Protein AF-H3A3C4-F1 (afdb_monomer)

Solvent-accessible surface area (backbone atoms only — not comparable to full-atom values): 12729 Å² total; per-residue (Å²): 134,86,76,58,99,55,67,59,39,42,66,31,37,39,38,57,44,74,38,82,70,80,54,55,31,32,41,39,39,41,36,39,29,64,16,98,74,13,69,56,90,65,52,48,46,35,32,42,39,56,34,49,36,52,37,46,63,59,69,69,58,45,52,52,32,38,77,71,69,77,39,46,53,36,72,76,53,90,74,72,88,82,53,36,19,93,78,43,67,66,39,40,34,43,34,51,50,45,77,37,93,88,39,82,29,27,29,46,43,69,47,62,34,35,56,39,58,56,74,49,26,84,89,68,49,54,56,47,81,47,69,42,64,84,57,50,42,29,38,40,52,80,84,57,82,77,65,86,85,38,92,84,56,55,73,44,82,42,66,68,49,74,82,48,94,47,75,32,75,26,38,54,52,81,64,48,76,77,52,75,74,43,69,45,76,42,77,34,48,50,51,88,45,50,65,60,52,51,53,51,50,51,51,52,50,54,53,52,52,51,54,53,50,52,51,54,55,56,48,60,71,72,75,114

Structure (mmCIF, N/CA/C/O backbone):
data_AF-H3A3C4-F1
#
_entry.id   AF-H3A3C4-F1
#
loop_
_atom_site.group_PDB
_atom_site.id
_atom_site.type_symbol
_atom_site.label_atom_id
_atom_site.label_alt_id
_atom_site.label_comp_id
_atom_site.label_asym_id
_atom_site.label_entity_id
_atom_site.label_seq_id
_atom_site.pdbx_PDB_ins_code
_atom_site.Cartn_x
_atom_site.Cartn_y
_atom_site.Cartn_z
_atom_site.occupancy
_atom_site.B_iso_or_equiv
_atom_site.auth_seq_id
_atom_site.auth_comp_id
_atom_site.auth_asym_id
_atom_site.auth_atom_id
_atom_site.pdbx_PDB_model_num
ATOM 1 N N . ILE A 1 1 ? -33.112 -17.532 22.030 1.00 33.59 1 ILE A N 1
ATOM 2 C CA . ILE A 1 1 ? -31.869 -16.879 22.498 1.00 33.59 1 ILE A CA 1
ATOM 3 C C . ILE A 1 1 ? -31.245 -16.267 21.252 1.00 33.59 1 ILE A C 1
ATOM 5 O O . I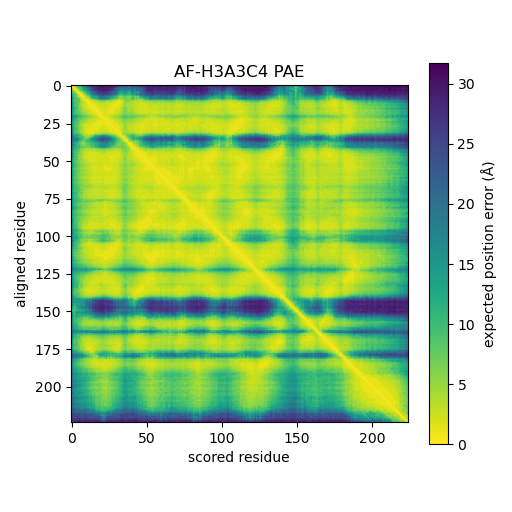LE A 1 1 ? -30.836 -17.010 20.373 1.00 33.59 1 ILE A O 1
ATOM 9 N N . SER A 1 2 ? -31.381 -14.949 21.083 1.00 33.56 2 SER A N 1
ATOM 10 C CA . SER A 1 2 ? -30.884 -14.219 19.909 1.00 33.56 2 SER A CA 1
ATOM 11 C C . SER A 1 2 ? -29.423 -13.883 20.174 1.00 33.56 2 SER A C 1
ATOM 13 O O . SER A 1 2 ? -29.143 -12.974 20.949 1.00 33.56 2 SER A O 1
ATOM 15 N N . CYS A 1 3 ? -28.508 -14.663 19.605 1.00 44.22 3 CYS A N 1
ATOM 16 C CA . CYS A 1 3 ? -27.077 -14.403 19.710 1.00 44.22 3 CYS A CA 1
ATOM 17 C C . CYS A 1 3 ? -26.779 -13.116 18.942 1.00 44.22 3 CYS A C 1
ATOM 19 O O . CYS A 1 3 ? -27.123 -13.009 17.768 1.00 44.22 3 CYS A O 1
ATOM 21 N N . SER A 1 4 ? -26.208 -12.113 19.599 1.00 46.19 4 SER A N 1
ATOM 22 C CA . SER A 1 4 ? -25.902 -10.850 18.938 1.00 46.19 4 SER A CA 1
ATOM 23 C C . SER A 1 4 ? -24.602 -10.279 19.459 1.00 46.19 4 SER A C 1
ATOM 25 O O . SER A 1 4 ? -24.546 -9.254 20.136 1.00 46.19 4 SER A O 1
ATOM 27 N N . SER A 1 5 ? -23.523 -10.974 19.108 1.00 50.91 5 SER A N 1
ATOM 28 C CA . SER A 1 5 ? -22.144 -10.547 19.355 1.00 50.91 5 SER A CA 1
ATOM 29 C C . SER A 1 5 ? -21.807 -9.200 18.686 1.00 50.91 5 SER A C 1
ATOM 31 O O . SER A 1 5 ? -20.781 -8.595 18.997 1.00 50.91 5 SER A O 1
ATOM 33 N N . GLN A 1 6 ? -22.696 -8.689 17.823 1.00 52.44 6 GLN A N 1
ATOM 34 C CA . GLN A 1 6 ? -22.569 -7.435 17.076 1.00 52.44 6 GLN A CA 1
ATOM 35 C C . GLN A 1 6 ? -23.742 -6.452 17.293 1.00 52.44 6 GLN A C 1
ATOM 37 O O . GLN A 1 6 ? -23.742 -5.394 16.666 1.00 52.44 6 GLN A O 1
ATOM 42 N N . GLN A 1 7 ? -24.720 -6.731 18.184 1.00 52.34 7 GLN A N 1
ATOM 43 C CA . GLN A 1 7 ? -25.914 -5.867 18.380 1.00 52.34 7 GLN A CA 1
ATOM 44 C C . GLN A 1 7 ? -25.544 -4.400 18.654 1.00 52.34 7 GLN A C 1
ATOM 46 O O . GLN A 1 7 ? -26.295 -3.490 18.313 1.00 52.34 7 GLN A O 1
ATOM 51 N N . TRP A 1 8 ? -24.397 -4.184 19.304 1.00 58.38 8 TRP A N 1
ATOM 52 C CA . TRP A 1 8 ? -23.917 -2.882 19.755 1.00 58.38 8 TRP A CA 1
ATOM 53 C C . TRP A 1 8 ? -23.268 -2.042 18.648 1.00 58.38 8 TRP A C 1
ATOM 55 O O . TRP A 1 8 ? -23.324 -0.818 18.727 1.00 58.38 8 TRP A O 1
ATOM 65 N N . LEU A 1 9 ? -22.694 -2.664 17.607 1.00 64.81 9 LEU A N 1
ATOM 66 C CA . LEU A 1 9 ? -22.083 -1.939 16.481 1.00 64.81 9 LEU A CA 1
ATOM 67 C C . LEU A 1 9 ? -23.138 -1.215 15.635 1.00 64.81 9 LEU A C 1
ATOM 69 O O . LEU A 1 9 ? -22.839 -0.203 14.999 1.00 64.81 9 LEU A O 1
ATOM 73 N N . GLY A 1 10 ? -24.377 -1.719 15.643 1.00 74.62 10 GLY A N 1
ATOM 74 C CA . GLY A 1 10 ? -25.408 -1.287 14.709 1.00 74.62 10 GLY A CA 1
ATOM 75 C C . GLY A 1 10 ? -25.016 -1.592 13.255 1.00 74.62 10 GLY A C 1
ATOM 76 O O . GLY A 1 10 ? -24.126 -2.407 13.001 1.00 74.62 10 GLY A O 1
ATOM 77 N N . PRO A 1 11 ? -25.681 -0.971 12.267 1.00 85.00 11 PRO A N 1
ATOM 78 C CA . PRO A 1 11 ? -25.265 -1.085 10.876 1.00 85.00 11 PRO A CA 1
ATOM 79 C C . PRO A 1 11 ? -23.895 -0.425 10.688 1.00 85.00 11 PRO A C 1
ATOM 81 O O . PRO A 1 11 ? -23.722 0.750 11.002 1.00 85.00 11 PRO A O 1
ATOM 84 N N . VAL A 1 12 ? -22.936 -1.177 10.151 1.00 88.31 12 VAL A N 1
ATOM 85 C CA . VAL A 1 12 ? -21.604 -0.663 9.821 1.00 88.31 12 VAL A CA 1
ATOM 86 C C . VAL A 1 12 ? -21.540 -0.335 8.340 1.00 88.31 12 VAL A C 1
ATOM 88 O O . VAL A 1 12 ? -21.959 -1.136 7.498 1.00 88.31 12 VAL A O 1
ATOM 91 N N . THR A 1 13 ? -21.000 0.834 8.021 1.00 91.69 13 THR A N 1
ATOM 92 C CA . THR A 1 13 ? -20.670 1.221 6.653 1.00 91.69 13 THR A CA 1
ATOM 93 C C . THR A 1 13 ? -19.173 1.414 6.500 1.00 91.69 13 THR A C 1
ATOM 95 O O . THR A 1 13 ? -18.486 1.813 7.440 1.00 91.69 13 THR A O 1
ATOM 98 N N . LEU A 1 14 ? -18.667 1.083 5.317 1.00 92.62 14 LEU A N 1
ATOM 99 C CA . LEU A 1 14 ? -17.265 1.247 4.973 1.00 92.62 14 LEU A CA 1
ATOM 100 C C . LEU A 1 14 ? -17.164 1.943 3.623 1.00 92.62 14 LEU A C 1
ATOM 102 O O . LEU A 1 14 ? -17.845 1.573 2.660 1.00 92.62 14 LEU A O 1
ATOM 106 N N . LYS A 1 15 ? -16.295 2.944 3.562 1.00 92.94 15 LYS A N 1
ATOM 107 C CA . LYS A 1 15 ? -16.007 3.720 2.365 1.00 92.94 15 LYS A CA 1
ATOM 108 C C . LYS A 1 15 ? -14.510 3.687 2.098 1.00 92.94 15 LYS A C 1
ATOM 110 O O . LYS A 1 15 ? -13.709 3.946 2.991 1.00 92.94 15 LYS A O 1
ATOM 115 N N . GLN A 1 16 ? -14.141 3.383 0.859 1.00 93.12 16 GLN A N 1
ATOM 116 C CA . GLN A 1 16 ? -12.755 3.432 0.392 1.00 93.12 16 GLN A CA 1
ATOM 117 C C . GLN A 1 16 ? -12.601 4.490 -0.687 1.00 93.12 16 GLN A C 1
ATOM 119 O O . GLN A 1 16 ? -13.440 4.578 -1.589 1.00 93.12 16 GLN A O 1
ATOM 124 N N . GLN A 1 17 ? -11.523 5.267 -0.609 1.00 93.44 17 GLN A N 1
ATOM 125 C CA . GLN A 1 17 ? -11.176 6.279 -1.601 1.00 93.44 17 GLN A CA 1
ATOM 126 C C . GLN A 1 17 ? -9.671 6.280 -1.866 1.00 93.44 17 GLN A C 1
ATOM 128 O O . GLN A 1 17 ? -8.874 6.227 -0.933 1.00 93.44 17 GLN A O 1
ATOM 133 N N . LEU A 1 18 ? -9.287 6.372 -3.140 1.00 93.81 18 LEU A N 1
ATOM 134 C CA . LEU A 1 18 ? -7.906 6.639 -3.537 1.00 93.81 18 LEU A CA 1
ATOM 135 C C . LEU A 1 18 ? -7.698 8.140 -3.704 1.00 93.81 18 LEU A C 1
ATOM 137 O O . LEU A 1 18 ? -8.447 8.805 -4.419 1.00 93.81 18 LEU A O 1
ATOM 141 N N . LEU A 1 19 ? -6.667 8.651 -3.048 1.00 94.12 19 LEU A N 1
ATOM 142 C CA . LEU A 1 19 ? -6.241 10.042 -3.086 1.00 94.12 19 LEU A CA 1
ATOM 143 C C . LEU A 1 19 ? -4.865 10.160 -3.756 1.00 94.12 19 LEU A C 1
ATOM 145 O O . LEU A 1 19 ? -4.122 9.177 -3.863 1.00 94.12 19 LEU A O 1
ATOM 149 N N . LYS A 1 20 ? -4.512 11.399 -4.129 1.00 92.94 20 LYS A N 1
ATOM 150 C CA . LYS A 1 20 ? -3.269 11.788 -4.832 1.00 92.94 20 LYS A CA 1
ATOM 151 C C . LYS A 1 20 ? -3.158 11.196 -6.234 1.00 92.94 20 LYS A C 1
ATOM 153 O O . LYS A 1 20 ? -4.021 10.424 -6.631 1.00 92.94 20 LYS A O 1
ATOM 158 N N . ASP A 1 21 ? -2.106 11.576 -6.967 1.00 88.88 21 ASP A N 1
ATOM 159 C CA . ASP A 1 21 ? -1.806 11.138 -8.334 1.00 88.88 21 ASP A CA 1
ATOM 160 C C . ASP A 1 21 ? -0.417 10.510 -8.512 1.00 88.88 21 ASP A C 1
ATOM 162 O O . ASP A 1 21 ? 0.488 10.723 -7.710 1.00 88.88 21 ASP A O 1
ATOM 166 N N . GLY A 1 22 ? -0.241 9.731 -9.586 1.00 90.69 22 GLY A N 1
ATOM 167 C CA . GLY A 1 22 ? 1.026 9.072 -9.923 1.00 90.69 22 GLY A CA 1
ATOM 168 C C . GLY A 1 22 ? 1.222 7.718 -9.237 1.00 90.69 22 GLY A C 1
ATOM 169 O O . GLY A 1 22 ? 0.250 7.005 -8.989 1.00 90.69 22 GLY A O 1
ATOM 170 N N . PHE A 1 23 ? 2.484 7.352 -8.984 1.00 94.38 23 PHE A N 1
ATOM 171 C CA . PHE A 1 23 ? 2.865 6.051 -8.412 1.00 94.38 23 PHE A CA 1
ATOM 172 C C . PHE A 1 23 ? 2.707 5.987 -6.894 1.00 94.38 23 PHE A C 1
ATOM 174 O O . PHE A 1 23 ? 2.601 4.892 -6.361 1.00 94.38 23 PHE A O 1
ATOM 181 N N . HIS A 1 24 ? 2.653 7.126 -6.207 1.00 95.94 24 HIS A N 1
ATOM 182 C CA . HIS A 1 24 ? 2.393 7.186 -4.774 1.00 95.94 24 HIS A CA 1
ATOM 183 C C . HIS A 1 24 ? 0.972 7.706 -4.545 1.00 95.94 24 HIS A C 1
ATOM 185 O O . HIS A 1 24 ? 0.646 8.838 -4.906 1.00 95.94 24 HIS A O 1
ATOM 191 N N . ARG A 1 25 ? 0.117 6.861 -3.974 1.00 95.44 25 ARG A N 1
ATOM 192 C CA . ARG A 1 25 ? -1.296 7.130 -3.692 1.00 95.44 25 ARG A CA 1
ATOM 193 C C . ARG A 1 25 ? -1.566 6.950 -2.208 1.00 95.44 25 ARG A C 1
ATOM 195 O O . ARG A 1 25 ? -0.779 6.354 -1.483 1.00 95.44 25 ARG A O 1
ATOM 202 N N . GLU A 1 26 ? -2.714 7.424 -1.762 1.00 96.19 26 GLU A N 1
ATOM 203 C CA . GLU A 1 26 ? -3.193 7.181 -0.403 1.00 96.19 26 GLU A CA 1
ATOM 204 C C . GLU A 1 26 ? -4.561 6.518 -0.458 1.00 96.19 26 GLU A C 1
ATOM 206 O O . GLU A 1 26 ? -5.482 7.040 -1.083 1.00 96.19 26 GLU A O 1
ATOM 211 N N . LEU A 1 27 ? -4.695 5.360 0.185 1.00 96.19 27 LEU A N 1
ATOM 212 C CA . LEU A 1 27 ? -5.973 4.689 0.365 1.00 96.19 27 LEU A CA 1
ATOM 213 C C . LEU A 1 27 ? -6.588 5.151 1.683 1.00 96.19 27 LEU A C 1
ATOM 215 O O . LEU A 1 27 ? -6.189 4.698 2.756 1.00 96.19 27 LEU A O 1
ATOM 219 N N . LEU A 1 28 ? -7.564 6.046 1.582 1.00 95.00 28 LEU A N 1
ATOM 220 C CA . LEU A 1 28 ? -8.398 6.460 2.697 1.00 95.00 28 LEU A CA 1
ATOM 221 C C . LEU A 1 28 ? -9.495 5.416 2.913 1.00 95.00 28 LEU A C 1
ATOM 223 O O . LEU A 1 28 ? -10.238 5.081 1.985 1.00 95.00 28 LEU A O 1
ATOM 227 N N . ILE A 1 29 ? -9.589 4.906 4.137 1.00 94.81 29 ILE A N 1
ATOM 228 C CA . ILE A 1 29 ? -10.625 3.972 4.564 1.00 94.81 29 ILE A CA 1
ATOM 229 C C . ILE A 1 29 ? -11.361 4.593 5.744 1.00 94.81 29 ILE A C 1
ATOM 231 O O . ILE A 1 29 ? -10.782 4.772 6.817 1.00 94.81 29 ILE A O 1
ATOM 235 N N . ASP A 1 30 ? -12.640 4.885 5.531 1.00 93.69 30 ASP A N 1
ATOM 236 C CA . ASP A 1 30 ? -13.549 5.385 6.554 1.00 93.69 30 ASP A CA 1
ATOM 237 C C . ASP A 1 30 ? -14.539 4.286 6.934 1.00 93.69 30 ASP A C 1
ATOM 239 O O . ASP A 1 30 ? -15.176 3.670 6.074 1.00 93.69 30 ASP A O 1
ATOM 243 N N . VAL A 1 31 ? -14.669 4.045 8.233 1.00 92.44 31 VAL A N 1
ATOM 244 C CA . VAL A 1 31 ? -15.622 3.103 8.816 1.00 92.44 31 VAL A CA 1
ATOM 245 C C . VAL A 1 31 ? -16.543 3.876 9.744 1.00 92.44 31 VAL A C 1
ATOM 247 O O . VAL A 1 31 ? -16.086 4.549 10.666 1.00 92.44 31 VAL A O 1
ATOM 250 N N . GLU A 1 32 ? -17.845 3.751 9.525 1.00 90.75 32 GLU A N 1
ATOM 251 C CA . GLU A 1 32 ? -18.867 4.374 10.358 1.00 90.75 32 GLU A CA 1
ATOM 252 C C . GLU A 1 32 ? -19.775 3.293 10.947 1.00 90.75 32 GLU A C 1
ATOM 254 O O . GLU A 1 32 ? -20.458 2.562 10.224 1.00 90.75 32 GLU A O 1
ATOM 259 N N . ALA A 1 33 ? -19.769 3.185 12.275 1.00 87.00 33 ALA A N 1
ATOM 260 C CA . ALA A 1 33 ? -20.650 2.305 13.034 1.00 87.00 33 ALA A CA 1
ATOM 261 C C . ALA A 1 33 ? -21.889 3.082 13.511 1.00 87.00 33 ALA A C 1
ATOM 263 O O . ALA A 1 33 ? -21.777 3.995 14.330 1.00 87.00 33 ALA A O 1
ATOM 264 N N . GLY A 1 34 ? -23.071 2.711 13.010 1.00 71.19 34 GLY A N 1
ATOM 265 C CA . GLY A 1 34 ? -24.339 3.412 13.248 1.00 71.19 34 GLY A CA 1
ATOM 266 C C . GLY A 1 34 ? -25.044 3.093 14.574 1.00 71.19 34 GLY A C 1
ATOM 267 O O . GLY A 1 34 ? -26.190 3.499 14.767 1.00 71.19 34 GLY A O 1
ATOM 268 N N . GLY A 1 35 ? -24.425 2.331 15.479 1.00 66.50 35 GLY A N 1
ATOM 269 C CA . GLY A 1 35 ? -24.967 2.082 16.817 1.00 66.50 35 GLY A CA 1
ATOM 270 C C . GLY A 1 35 ? -25.036 3.363 17.659 1.00 66.50 35 GLY A C 1
ATOM 271 O O . GLY A 1 35 ? -24.103 4.160 17.660 1.00 66.50 35 GLY A O 1
ATOM 272 N N . ALA A 1 36 ? -26.114 3.549 18.432 1.00 53.38 36 ALA A N 1
ATOM 273 C CA . ALA A 1 36 ? 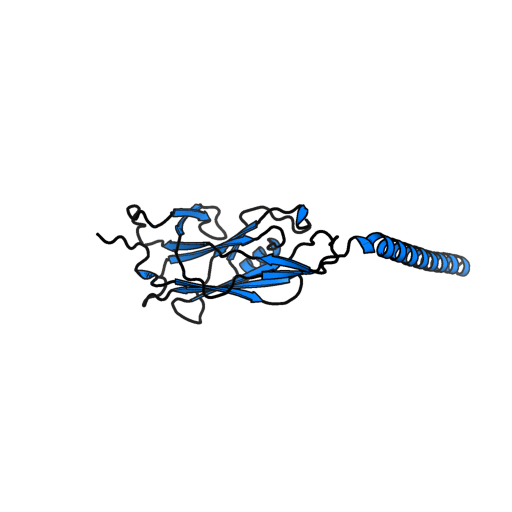-26.352 4.757 19.241 1.00 53.38 36 ALA A CA 1
ATOM 274 C C . ALA A 1 36 ? -25.248 5.071 20.279 1.00 53.38 36 ALA A C 1
ATOM 276 O O . ALA A 1 36 ? -25.151 6.204 20.743 1.00 53.38 36 ALA A O 1
ATOM 277 N N . ALA A 1 37 ? -24.418 4.083 20.631 1.00 55.69 37 ALA A N 1
ATOM 278 C CA . ALA A 1 37 ? -23.268 4.225 21.529 1.00 55.69 37 ALA A CA 1
ATOM 279 C C . ALA A 1 37 ? -21.903 4.176 20.801 1.00 55.69 37 ALA A C 1
ATOM 281 O O . ALA A 1 37 ? -20.858 4.298 21.441 1.00 55.69 37 ALA A O 1
ATOM 282 N N . GLY A 1 38 ? -21.888 3.997 19.474 1.00 63.84 38 GLY A N 1
ATOM 283 C CA . GLY A 1 38 ? -20.680 3.714 18.700 1.00 63.84 38 GLY A CA 1
ATOM 284 C C . GLY A 1 38 ? -19.962 2.441 19.165 1.00 63.84 38 GLY A C 1
ATOM 285 O O . GLY A 1 38 ? -20.574 1.515 19.697 1.00 63.84 38 GLY A O 1
ATOM 286 N N . VAL A 1 39 ? -18.642 2.395 18.967 1.00 67.81 39 VAL A N 1
ATOM 287 C CA . VAL A 1 39 ? -17.797 1.313 19.496 1.00 67.81 39 VAL A CA 1
ATOM 288 C C . VAL A 1 39 ? -17.514 1.553 20.990 1.00 67.81 39 VAL A C 1
ATOM 290 O O . VAL A 1 39 ? -17.011 2.637 21.319 1.00 67.81 39 VAL A O 1
ATOM 293 N N . PRO A 1 40 ? -17.816 0.590 21.889 1.00 69.25 40 PRO A N 1
ATOM 294 C CA . PRO A 1 40 ? -17.565 0.691 23.319 1.00 69.25 40 PRO A CA 1
ATOM 295 C C . PRO A 1 40 ? -16.097 0.955 23.638 1.00 69.25 40 PRO A C 1
ATOM 297 O O . PRO A 1 40 ? -15.192 0.529 22.915 1.00 69.25 40 PRO A O 1
ATOM 300 N N . GLU A 1 41 ? -15.857 1.622 24.764 1.00 70.06 41 GLU A N 1
ATOM 301 C CA . GLU A 1 41 ? -14.510 1.739 25.316 1.00 70.06 41 GLU A CA 1
ATOM 302 C C . GLU A 1 41 ? -13.931 0.348 25.620 1.00 70.06 41 GLU A C 1
ATOM 304 O O . GLU A 1 41 ? -14.612 -0.529 26.153 1.00 70.06 41 GLU A O 1
ATOM 309 N N . GLY A 1 42 ? -12.667 0.128 25.243 1.00 75.88 42 GLY A N 1
ATOM 310 C CA . GLY A 1 42 ? -11.999 -1.174 25.375 1.00 75.88 42 GLY A CA 1
ATOM 311 C C . GLY A 1 42 ? -12.191 -2.127 24.188 1.00 75.88 42 GLY A C 1
ATOM 312 O O . GLY A 1 42 ? -11.657 -3.240 24.220 1.00 75.88 42 GLY A O 1
ATOM 313 N N . CYS A 1 43 ? -12.903 -1.700 23.141 1.00 81.19 43 CYS A N 1
ATOM 314 C CA . CYS A 1 43 ? -12.936 -2.373 21.847 1.00 81.19 43 CYS A CA 1
ATOM 315 C C . CYS A 1 43 ? -12.000 -1.695 20.836 1.00 81.19 43 CYS A C 1
ATOM 317 O O . CYS A 1 43 ? -11.891 -0.471 20.780 1.00 81.19 43 CYS A O 1
ATOM 319 N N . SER A 1 44 ? -11.344 -2.504 20.013 1.00 85.88 44 SER A N 1
ATOM 320 C CA . SER A 1 44 ? -10.447 -2.091 18.938 1.00 85.88 44 SER A CA 1
ATOM 321 C C . SER A 1 44 ? -10.988 -2.581 17.603 1.00 85.88 44 SER A C 1
ATOM 323 O O . SER A 1 44 ? -11.481 -3.706 17.506 1.00 85.88 44 SER A O 1
ATOM 325 N N . LEU A 1 45 ? -10.856 -1.746 16.576 1.00 89.88 45 LEU A N 1
ATOM 326 C CA . LEU A 1 45 ? -11.169 -2.088 15.195 1.00 89.88 45 LEU A CA 1
ATOM 327 C C . LEU A 1 45 ? -9.881 -2.231 14.387 1.00 89.88 45 LEU A C 1
ATOM 329 O O . LEU A 1 45 ? -8.934 -1.457 14.551 1.00 89.88 45 LEU A O 1
ATOM 333 N N . ALA A 1 46 ? -9.863 -3.231 13.515 1.00 93.88 46 ALA A N 1
ATOM 334 C CA . ALA A 1 46 ? -8.765 -3.472 12.599 1.00 93.88 46 ALA A CA 1
ATOM 335 C C . ALA A 1 46 ? -9.286 -3.851 11.212 1.00 93.88 46 ALA A C 1
ATOM 337 O O . ALA A 1 46 ? -10.371 -4.414 11.062 1.00 93.88 46 ALA A O 1
ATOM 338 N N . LEU A 1 47 ? -8.490 -3.543 10.196 1.00 95.50 47 LEU A N 1
ATOM 339 C CA . LEU A 1 47 ? -8.753 -3.851 8.800 1.00 95.50 47 LEU A CA 1
ATOM 340 C C . LEU A 1 47 ? -7.653 -4.768 8.280 1.00 95.50 47 LEU A C 1
ATOM 342 O O . LEU A 1 47 ? -6.474 -4.492 8.482 1.00 95.50 47 LEU A O 1
ATOM 346 N N . VAL A 1 48 ? -8.020 -5.816 7.552 1.00 95.81 48 VAL A N 1
ATOM 347 C CA . VAL A 1 48 ? -7.068 -6.559 6.722 1.00 95.81 48 VAL A CA 1
ATOM 348 C C . VAL A 1 48 ? -7.241 -6.095 5.287 1.00 95.81 48 VAL A C 1
ATOM 350 O O . VAL A 1 48 ? -8.258 -6.380 4.656 1.00 95.81 48 VAL A O 1
ATOM 353 N N . VAL A 1 49 ? -6.248 -5.367 4.787 1.00 96.25 49 VAL A N 1
ATOM 354 C CA . VAL A 1 49 ? -6.196 -4.868 3.413 1.00 96.25 49 VAL A CA 1
ATOM 355 C C . VAL A 1 49 ? -5.362 -5.837 2.581 1.00 96.25 49 VAL A C 1
ATOM 357 O O . VAL A 1 49 ? -4.197 -6.082 2.894 1.00 96.25 49 VAL A O 1
ATOM 360 N N . HIS A 1 50 ? -5.957 -6.392 1.527 1.00 95.75 50 HIS A N 1
ATOM 361 C CA . HIS A 1 50 ? -5.262 -7.238 0.559 1.00 95.75 50 HIS A CA 1
ATOM 362 C C . HIS A 1 50 ? -4.880 -6.401 -0.660 1.00 95.75 50 HIS A C 1
ATOM 364 O O . HIS A 1 50 ? -5.742 -5.831 -1.329 1.00 95.75 50 HIS A O 1
ATOM 370 N N . LEU A 1 51 ? -3.579 -6.309 -0.917 1.00 96.75 51 LEU A N 1
ATOM 371 C CA . LEU A 1 51 ? -3.005 -5.544 -2.011 1.00 96.75 51 LEU A CA 1
ATOM 372 C C . LEU A 1 51 ? -2.596 -6.495 -3.142 1.00 96.75 51 LEU A C 1
ATOM 374 O O . LEU A 1 51 ? -1.823 -7.432 -2.900 1.00 96.75 51 LEU A O 1
ATOM 378 N N . PRO A 1 52 ? -3.086 -6.262 -4.371 1.00 96.75 52 PRO A N 1
ATOM 379 C CA . PRO A 1 52 ? -2.663 -7.026 -5.535 1.00 96.75 52 PRO A CA 1
ATOM 380 C C . PRO A 1 52 ? -1.190 -6.746 -5.846 1.00 96.75 52 PRO A C 1
ATOM 382 O O . PRO A 1 52 ? -0.649 -5.705 -5.481 1.00 96.75 52 PRO A O 1
ATOM 385 N N . LYS A 1 53 ? -0.554 -7.643 -6.603 1.00 96.50 53 LYS A N 1
ATOM 386 C CA . LYS A 1 53 ? 0.881 -7.585 -6.939 1.00 96.50 53 LYS A CA 1
ATOM 387 C C . LYS A 1 53 ? 1.342 -6.261 -7.542 1.00 96.50 53 LYS A C 1
ATOM 389 O O . LYS A 1 53 ? 2.505 -5.915 -7.396 1.00 96.50 53 LYS A O 1
ATOM 394 N N . GLY A 1 54 ? 0.458 -5.524 -8.212 1.00 96.81 54 GLY A N 1
ATOM 395 C CA . GLY A 1 54 ? 0.774 -4.233 -8.823 1.00 96.81 54 GLY A CA 1
ATOM 396 C C . GLY A 1 54 ? 0.973 -3.081 -7.836 1.00 96.81 54 GLY A C 1
ATOM 397 O O . GLY A 1 54 ? 1.390 -2.007 -8.263 1.00 96.81 54 GLY A O 1
ATOM 398 N N . VAL A 1 55 ? 0.678 -3.270 -6.546 1.00 97.06 55 VAL A N 1
ATOM 399 C CA . VAL A 1 55 ? 0.734 -2.226 -5.515 1.00 97.06 55 VAL A CA 1
ATOM 400 C C . VAL A 1 55 ? 1.333 -2.788 -4.223 1.00 97.06 55 VAL A C 1
ATOM 402 O O . VAL A 1 55 ? 1.155 -3.957 -3.894 1.00 97.06 55 VAL A O 1
ATOM 405 N N . TYR A 1 56 ? 2.046 -1.959 -3.466 1.00 97.62 56 TYR A N 1
ATOM 406 C CA . TYR A 1 56 ? 2.591 -2.320 -2.160 1.00 97.62 56 TYR A CA 1
ATOM 407 C C . TYR A 1 56 ? 2.540 -1.153 -1.173 1.00 97.62 56 TYR A C 1
ATOM 409 O O . TYR A 1 56 ? 2.238 -0.018 -1.536 1.00 97.62 56 TYR A O 1
ATOM 417 N N . VAL A 1 57 ? 2.834 -1.452 0.089 1.00 97.56 57 VAL A N 1
ATOM 418 C CA . VAL A 1 57 ? 3.097 -0.469 1.146 1.00 97.56 57 VAL A CA 1
ATOM 419 C C . VAL A 1 57 ? 4.577 -0.532 1.486 1.00 97.56 57 VAL A C 1
ATOM 421 O O . VAL A 1 57 ? 5.127 -1.629 1.578 1.00 97.56 57 VAL A O 1
ATOM 424 N N . ASP A 1 58 ? 5.226 0.611 1.671 1.00 97.00 58 ASP A N 1
ATOM 425 C CA . ASP A 1 58 ? 6.627 0.650 2.091 1.00 97.00 58 ASP A CA 1
ATOM 426 C C . ASP A 1 58 ? 6.726 0.393 3.611 1.00 97.00 58 ASP A C 1
ATOM 428 O O . ASP A 1 58 ? 6.252 1.224 4.395 1.00 97.00 58 ASP A O 1
ATOM 432 N N . PRO A 1 59 ? 7.342 -0.720 4.066 1.00 95.44 59 PRO A N 1
ATOM 433 C CA . PRO A 1 59 ? 7.483 -1.010 5.492 1.00 95.44 59 PRO A CA 1
ATOM 434 C C . PRO A 1 59 ? 8.257 0.069 6.264 1.00 95.44 59 PRO A C 1
ATOM 436 O O . PRO A 1 59 ? 7.961 0.302 7.437 1.00 95.44 59 PRO A O 1
ATOM 439 N N . TYR A 1 60 ? 9.213 0.749 5.622 1.00 94.81 60 TYR A N 1
ATOM 440 C CA . TYR A 1 60 ? 9.980 1.829 6.245 1.00 94.81 60 TYR A CA 1
ATOM 441 C C . TYR A 1 60 ? 9.113 3.072 6.450 1.00 94.81 60 TYR A C 1
ATOM 443 O O . TYR A 1 60 ? 9.153 3.689 7.515 1.00 94.81 60 TYR A O 1
ATOM 451 N N . GLN A 1 61 ? 8.261 3.403 5.476 1.00 96.69 61 GLN A N 1
ATOM 452 C CA . GLN A 1 61 ? 7.278 4.476 5.624 1.00 96.69 61 GLN A CA 1
ATOM 453 C C . GLN A 1 61 ? 6.268 4.167 6.733 1.00 96.69 61 GLN A C 1
ATOM 455 O O . GLN A 1 61 ? 5.966 5.044 7.541 1.00 96.69 6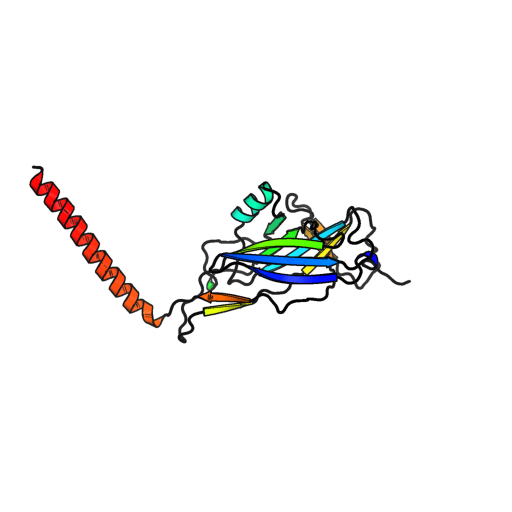1 GLN A O 1
ATOM 460 N N . LEU A 1 62 ? 5.774 2.926 6.815 1.00 95.81 62 LEU A N 1
ATOM 461 C CA . LEU A 1 62 ? 4.859 2.519 7.885 1.00 95.81 62 LEU A CA 1
ATOM 462 C C . LEU A 1 62 ? 5.504 2.630 9.273 1.00 95.81 62 LEU A C 1
ATOM 464 O O . LEU A 1 62 ? 4.835 3.042 10.217 1.00 95.81 62 LEU A O 1
ATOM 468 N N . ALA A 1 63 ? 6.796 2.310 9.400 1.00 94.12 63 ALA A N 1
ATOM 469 C CA . ALA A 1 63 ? 7.527 2.490 10.652 1.00 94.12 63 ALA A CA 1
ATOM 470 C C . ALA A 1 63 ? 7.585 3.969 11.071 1.00 94.12 63 ALA A C 1
ATOM 472 O O . ALA A 1 63 ? 7.278 4.283 12.219 1.00 94.12 63 ALA A O 1
ATOM 473 N N . MET A 1 64 ? 7.875 4.881 10.135 1.00 95.38 64 MET A N 1
ATOM 474 C CA . MET A 1 64 ? 7.880 6.324 10.414 1.00 95.38 64 MET A CA 1
ATOM 475 C C . MET A 1 64 ? 6.496 6.846 10.825 1.00 95.38 64 MET A C 1
ATOM 477 O O . MET A 1 64 ? 6.379 7.581 11.802 1.00 95.38 64 MET A O 1
ATOM 481 N N . LEU A 1 65 ? 5.436 6.438 10.119 1.00 95.81 65 LEU A N 1
ATOM 482 C CA . LEU A 1 65 ? 4.063 6.851 10.443 1.00 95.81 65 LEU A CA 1
ATOM 483 C C . LEU A 1 65 ? 3.590 6.312 11.797 1.00 95.81 65 LEU A C 1
ATOM 485 O O . LEU A 1 65 ? 2.758 6.928 12.466 1.00 95.81 65 LEU A O 1
ATOM 489 N N . LYS A 1 66 ? 4.117 5.160 12.212 1.00 93.00 66 LYS A N 1
ATOM 490 C CA . LYS A 1 66 ? 3.877 4.614 13.545 1.00 93.00 66 LYS A CA 1
ATOM 491 C C . LYS A 1 66 ? 4.575 5.449 14.616 1.00 93.00 66 LYS A C 1
ATOM 493 O O . LYS A 1 66 ? 3.950 5.768 15.623 1.00 93.00 66 LYS A O 1
ATOM 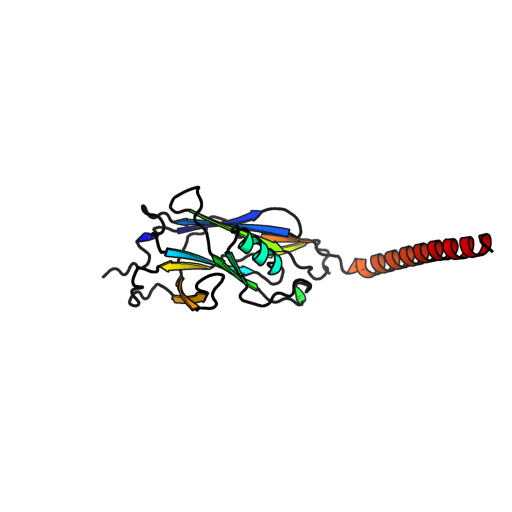498 N N . GLU A 1 67 ? 5.832 5.837 14.396 1.00 93.62 67 GLU A N 1
ATOM 499 C CA . GLU A 1 67 ? 6.585 6.703 15.316 1.00 93.62 67 GLU A CA 1
ATOM 500 C C . GLU A 1 67 ? 5.929 8.079 15.496 1.00 93.62 67 GLU A C 1
ATOM 502 O O . GLU A 1 67 ? 5.905 8.603 16.610 1.00 93.62 67 GLU A O 1
ATOM 507 N N . SER A 1 68 ? 5.330 8.637 14.438 1.00 94.00 68 SER A N 1
ATOM 508 C CA . SER A 1 68 ? 4.559 9.886 14.515 1.00 94.00 68 SER A CA 1
ATOM 509 C C . SER A 1 68 ? 3.113 9.705 14.996 1.00 94.00 68 SER A C 1
ATOM 511 O O . SER A 1 68 ? 2.366 10.681 15.078 1.00 94.00 68 SER A O 1
ATOM 513 N N . ASN A 1 69 ? 2.711 8.482 15.369 1.00 91.50 69 ASN A N 1
ATOM 514 C CA . ASN A 1 69 ? 1.362 8.130 15.822 1.00 91.50 69 ASN A CA 1
ATOM 515 C C . ASN A 1 69 ? 0.257 8.405 14.771 1.00 91.50 69 ASN A C 1
ATOM 517 O O . ASN A 1 69 ? -0.929 8.436 15.111 1.00 91.50 69 ASN A O 1
ATOM 521 N N . GLU A 1 70 ? 0.614 8.553 13.495 1.00 91.81 70 GLU A N 1
ATOM 522 C CA . GLU A 1 70 ? -0.310 8.827 12.386 1.00 91.81 70 GLU A CA 1
ATOM 523 C C . GLU A 1 70 ? -1.018 7.562 11.891 1.00 91.81 70 GLU A C 1
ATOM 525 O O . GLU A 1 70 ? -2.220 7.585 11.624 1.00 91.81 70 GLU A O 1
ATOM 530 N N . LEU A 1 71 ? -0.297 6.439 11.812 1.00 94.81 71 LEU A N 1
ATOM 531 C CA . LEU A 1 71 ? -0.829 5.165 11.332 1.00 94.81 71 LEU A CA 1
ATOM 532 C C . LEU A 1 71 ? -0.201 3.994 12.084 1.00 94.81 71 LEU A C 1
ATOM 534 O O . LEU A 1 71 ? 1.016 3.877 12.176 1.00 94.81 71 LEU A O 1
ATOM 538 N N . GLU A 1 72 ? -1.036 3.070 12.550 1.00 94.44 72 GLU A N 1
ATOM 539 C CA . GLU A 1 72 ? -0.583 1.787 13.079 1.00 94.44 72 GLU A CA 1
ATOM 540 C C . GLU A 1 72 ? -0.951 0.681 12.097 1.00 94.44 72 GLU A C 1
ATOM 542 O O . GLU A 1 72 ? -2.119 0.330 11.935 1.00 94.44 72 GLU A O 1
ATOM 547 N N . ALA A 1 73 ? 0.054 0.125 11.428 1.00 95.38 73 ALA A N 1
ATOM 548 C CA . ALA A 1 73 ? -0.132 -0.956 10.477 1.00 95.38 73 ALA A CA 1
ATOM 549 C C . ALA A 1 73 ? 1.004 -1.977 10.573 1.00 95.38 73 ALA A C 1
ATOM 551 O O . ALA A 1 73 ? 2.143 -1.638 10.895 1.00 95.38 73 ALA A O 1
ATOM 552 N N . LEU A 1 74 ? 0.685 -3.235 10.280 1.00 94.38 74 LEU A N 1
ATOM 553 C CA . LEU A 1 74 ? 1.622 -4.347 10.232 1.00 94.38 74 LEU A CA 1
ATOM 554 C C . LEU A 1 74 ? 1.499 -5.049 8.882 1.00 94.38 74 LEU A C 1
ATOM 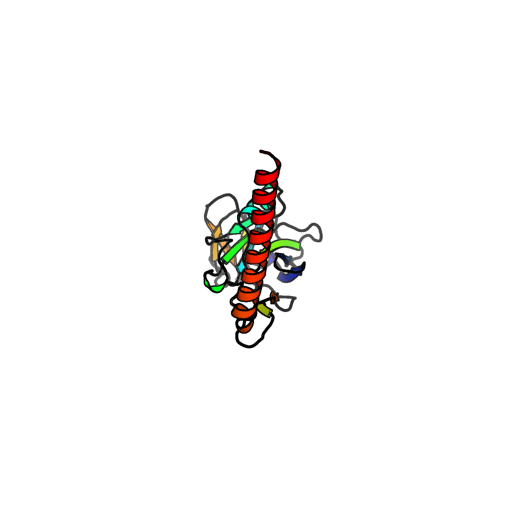556 O O . LEU A 1 74 ? 0.419 -5.502 8.499 1.00 94.38 74 LEU A O 1
ATOM 560 N N . VAL A 1 75 ? 2.619 -5.181 8.180 1.00 94.75 75 VAL A N 1
ATOM 561 C CA . VAL A 1 75 ? 2.684 -5.983 6.959 1.00 94.75 75 VAL A CA 1
ATOM 562 C C . VAL A 1 75 ? 2.808 -7.457 7.343 1.00 94.75 75 VAL A C 1
ATOM 564 O O . VAL A 1 75 ? 3.662 -7.818 8.149 1.00 94.75 75 VAL A O 1
ATOM 567 N N . LEU A 1 76 ? 1.932 -8.303 6.800 1.00 91.62 76 LEU A N 1
ATOM 568 C CA . LEU A 1 76 ? 1.856 -9.726 7.153 1.00 91.62 76 LEU A CA 1
ATOM 569 C C . LEU A 1 76 ? 2.810 -10.603 6.330 1.00 91.62 76 LEU A C 1
ATOM 571 O O . LEU A 1 76 ? 3.124 -11.713 6.747 1.00 91.62 76 LEU A O 1
ATOM 575 N N . ASN A 1 77 ? 3.268 -10.099 5.182 1.00 91.25 77 ASN A N 1
ATOM 576 C CA . ASN A 1 77 ? 4.189 -10.772 4.267 1.00 91.25 77 ASN A CA 1
ATOM 577 C C . ASN A 1 77 ? 5.415 -9.882 4.012 1.00 91.25 77 ASN A C 1
ATOM 579 O O . ASN A 1 77 ? 5.339 -8.664 4.169 1.00 91.25 77 ASN A O 1
ATOM 583 N N . GLU A 1 78 ? 6.531 -10.468 3.578 1.00 91.81 78 GLU A N 1
ATOM 584 C CA . GLU A 1 78 ? 7.699 -9.686 3.160 1.00 91.81 78 GLU A CA 1
ATOM 585 C C . GLU A 1 78 ? 7.400 -8.845 1.913 1.00 91.81 78 GLU A C 1
ATOM 587 O O . GLU A 1 78 ? 6.644 -9.250 1.025 1.00 91.81 78 GLU A O 1
ATOM 592 N N . VAL A 1 79 ? 8.008 -7.659 1.854 1.00 95.75 79 VAL A N 1
ATOM 593 C CA . VAL A 1 79 ? 7.856 -6.713 0.748 1.00 95.75 79 VAL A CA 1
ATOM 594 C C . VAL A 1 79 ? 9.236 -6.356 0.227 1.00 95.75 79 VAL A C 1
ATOM 596 O O . VAL A 1 79 ? 9.979 -5.620 0.868 1.00 95.75 79 VAL A O 1
ATOM 599 N N . ASP A 1 80 ? 9.552 -6.851 -0.963 1.00 95.88 80 ASP A N 1
ATOM 600 C CA . ASP A 1 80 ? 10.635 -6.306 -1.771 1.00 95.88 80 ASP A CA 1
ATOM 601 C C . ASP A 1 80 ? 10.124 -5.008 -2.407 1.00 95.88 80 ASP A C 1
ATOM 603 O O . ASP A 1 80 ? 9.161 -5.035 -3.177 1.00 95.88 80 ASP A O 1
ATOM 607 N N . VAL A 1 81 ? 10.694 -3.864 -2.037 1.00 96.00 81 VAL A N 1
ATOM 608 C CA . VAL A 1 81 ? 10.279 -2.546 -2.550 1.00 96.00 81 VAL A CA 1
ATOM 609 C C . VAL A 1 81 ? 10.840 -2.254 -3.946 1.00 96.00 81 VAL A C 1
ATOM 611 O O . VAL A 1 81 ? 10.353 -1.352 -4.620 1.00 96.00 81 VAL A O 1
ATOM 614 N N . GLU A 1 82 ? 11.826 -3.028 -4.401 1.00 95.56 82 GLU A N 1
ATOM 615 C CA . GLU A 1 82 ? 12.499 -2.858 -5.692 1.00 95.56 82 GLU A CA 1
ATOM 616 C C . GLU A 1 82 ? 11.923 -3.786 -6.771 1.00 95.56 82 GLU A C 1
ATOM 618 O O . GLU A 1 82 ? 12.021 -3.498 -7.968 1.00 95.56 82 GLU A O 1
ATOM 623 N N . ALA A 1 83 ? 11.284 -4.889 -6.368 1.00 97.06 83 ALA A N 1
ATOM 624 C CA . ALA A 1 83 ? 10.691 -5.838 -7.303 1.00 97.06 83 ALA A CA 1
ATOM 625 C C . ALA A 1 83 ? 9.569 -5.208 -8.162 1.00 97.06 83 ALA A C 1
ATOM 627 O O . ALA A 1 83 ? 8.664 -4.543 -7.643 1.00 97.06 83 ALA A O 1
ATOM 628 N N . PRO A 1 84 ? 9.540 -5.467 -9.483 1.00 97.31 84 PRO A N 1
ATOM 629 C CA . PRO A 1 84 ? 8.404 -5.107 -10.325 1.00 97.31 84 PRO A CA 1
ATOM 630 C C . PRO A 1 84 ? 7.204 -6.028 -10.054 1.00 97.31 84 PRO A C 1
ATOM 632 O O . PRO A 1 84 ? 7.331 -7.075 -9.413 1.00 97.31 84 PRO A O 1
ATOM 635 N N . GLU A 1 85 ? 6.030 -5.673 -10.584 1.00 97.56 85 GLU A N 1
ATOM 636 C CA . GLU A 1 85 ? 4.780 -6.421 -10.371 1.00 97.56 85 GLU A CA 1
ATOM 637 C C . GLU A 1 85 ? 4.927 -7.914 -10.700 1.00 97.56 85 GLU A C 1
ATOM 639 O O . GLU A 1 85 ? 4.569 -8.769 -9.893 1.00 97.56 85 GLU A O 1
ATOM 644 N N . TYR A 1 86 ? 5.544 -8.238 -11.836 1.00 95.88 86 TYR A N 1
ATOM 645 C CA . TYR A 1 86 ? 5.634 -9.607 -12.345 1.00 95.88 86 TYR A CA 1
ATOM 646 C C . TYR A 1 86 ? 6.621 -10.515 -11.594 1.00 95.88 86 TYR A C 1
ATOM 648 O O . TYR A 1 86 ? 6.686 -11.710 -11.888 1.00 95.88 86 TYR A O 1
ATOM 656 N N . PHE A 1 87 ? 7.380 -9.963 -10.645 1.00 97.50 87 PHE A N 1
ATOM 657 C CA . PHE A 1 87 ? 8.183 -10.718 -9.677 1.00 97.50 87 PHE A CA 1
ATOM 658 C C . PHE A 1 87 ? 7.640 -10.611 -8.249 1.00 97.50 87 PHE A C 1
ATOM 660 O O . PHE A 1 87 ? 8.164 -11.252 -7.343 1.00 97.50 87 PHE A O 1
ATOM 667 N N . SER A 1 88 ? 6.577 -9.834 -8.047 1.00 97.31 88 SER A N 1
ATOM 668 C CA . SER A 1 88 ? 6.008 -9.581 -6.732 1.00 97.31 88 SER A CA 1
ATOM 669 C C . SER A 1 88 ? 4.901 -10.575 -6.384 1.00 97.31 88 SER A C 1
ATOM 671 O O . SER A 1 88 ? 4.276 -11.214 -7.239 1.00 97.31 88 SER A O 1
ATOM 673 N N . SER A 1 89 ? 4.649 -10.696 -5.085 1.00 95.69 89 SER A N 1
ATOM 674 C CA . SER A 1 89 ? 3.505 -11.419 -4.529 1.00 95.69 89 SER A CA 1
ATOM 675 C C . SER A 1 89 ? 2.494 -10.438 -3.946 1.00 95.69 89 SER A C 1
ATOM 677 O O . SER A 1 89 ? 2.794 -9.261 -3.752 1.00 95.69 89 SER A O 1
ATOM 679 N N . GLU A 1 90 ? 1.277 -10.917 -3.704 1.00 96.44 90 GLU A N 1
ATOM 680 C CA . GLU A 1 90 ? 0.252 -10.121 -3.032 1.00 96.44 90 GLU A CA 1
ATOM 681 C C . GLU A 1 90 ? 0.661 -9.837 -1.585 1.00 96.44 90 GLU A C 1
ATOM 683 O O . GLU A 1 90 ? 1.259 -10.673 -0.899 1.00 96.44 90 GLU A O 1
ATOM 688 N N . VAL A 1 91 ? 0.316 -8.646 -1.105 1.00 96.19 91 VAL A N 1
ATOM 689 C CA . VAL A 1 91 ? 0.692 -8.181 0.230 1.00 96.19 91 VAL A CA 1
ATOM 690 C C . VAL A 1 91 ? -0.567 -8.016 1.060 1.00 96.19 91 VAL A C 1
ATOM 692 O O . VAL A 1 91 ? -1.545 -7.427 0.615 1.00 96.19 91 VAL A O 1
ATOM 695 N N . SER A 1 92 ? -0.553 -8.528 2.286 1.00 96.31 92 SER A N 1
ATOM 696 C CA . SER A 1 92 ? -1.624 -8.275 3.246 1.00 96.31 92 SER A CA 1
ATOM 697 C C . SER A 1 92 ? -1.130 -7.355 4.345 1.00 96.31 92 SER A C 1
ATOM 699 O O . SER A 1 92 ? -0.044 -7.559 4.886 1.00 96.31 92 SER A O 1
ATOM 701 N N . VAL A 1 93 ? -1.938 -6.356 4.679 1.00 96.75 93 VAL A N 1
ATOM 702 C CA . VAL A 1 93 ? -1.616 -5.353 5.692 1.00 96.75 93 VAL A CA 1
ATOM 703 C C . VAL A 1 93 ? -2.727 -5.335 6.727 1.00 96.75 93 VAL A C 1
ATOM 705 O O . VAL A 1 93 ? -3.896 -5.159 6.386 1.00 96.75 93 VAL A O 1
ATOM 708 N N . LEU A 1 94 ? -2.364 -5.531 7.989 1.00 96.56 94 LEU A N 1
ATOM 709 C CA . LEU A 1 94 ? -3.254 -5.352 9.127 1.00 96.56 94 LEU A CA 1
ATOM 710 C C . LEU A 1 94 ? -3.154 -3.900 9.592 1.00 96.56 94 LEU A C 1
ATOM 712 O O . LEU A 1 94 ? -2.100 -3.479 10.057 1.00 96.56 94 LEU A O 1
ATOM 716 N N . VAL A 1 95 ? -4.233 -3.140 9.459 1.00 96.88 95 VAL A N 1
ATOM 717 C CA . VAL A 1 95 ? -4.312 -1.724 9.831 1.00 96.88 95 VAL A CA 1
ATOM 718 C C . VAL A 1 95 ? -5.160 -1.591 11.090 1.00 96.88 95 VAL A C 1
ATOM 720 O O . VAL A 1 95 ? -6.314 -2.015 11.104 1.00 96.88 95 VAL A O 1
ATOM 723 N N . PHE A 1 96 ? -4.607 -0.996 12.141 1.00 93.75 96 PHE A N 1
ATOM 724 C CA . PHE A 1 96 ? -5.315 -0.711 13.386 1.00 93.75 96 PHE A CA 1
ATOM 725 C C . PHE A 1 96 ? -5.937 0.678 13.285 1.00 93.75 96 PHE A C 1
ATOM 727 O O . PHE A 1 96 ? -5.237 1.686 13.181 1.00 93.75 96 PHE A O 1
ATOM 734 N N . THR A 1 97 ? -7.267 0.733 13.266 1.00 91.31 97 THR A N 1
ATOM 735 C CA . THR A 1 97 ? -7.971 1.982 12.970 1.00 91.31 97 THR A CA 1
ATOM 736 C C . THR A 1 97 ? -8.114 2.839 14.216 1.00 91.31 97 THR A C 1
ATOM 738 O O . THR A 1 97 ? -8.499 2.338 15.277 1.00 91.31 97 THR A O 1
ATOM 741 N N . LYS A 1 98 ? -7.879 4.145 14.078 1.00 85.75 98 LYS A N 1
ATOM 742 C CA . LYS A 1 98 ? -8.070 5.117 15.158 1.00 85.75 98 LYS A CA 1
ATOM 743 C C . LYS A 1 98 ? -9.430 5.787 15.038 1.00 85.75 98 LYS A C 1
ATOM 745 O O . LYS A 1 98 ? -9.963 5.970 13.942 1.00 85.75 98 LYS A O 1
ATOM 750 N N . ARG A 1 99 ? -9.995 6.146 16.190 1.00 87.31 99 ARG A N 1
ATOM 751 C CA . ARG A 1 99 ? -11.262 6.874 16.254 1.00 87.31 99 ARG A CA 1
ATOM 752 C C . ARG A 1 99 ? -11.064 8.267 15.660 1.00 87.31 99 ARG A C 1
ATOM 754 O O . ARG A 1 99 ? -10.138 8.979 16.041 1.00 87.31 99 ARG A O 1
ATOM 761 N N . SER A 1 100 ? -11.932 8.634 14.730 1.00 84.81 100 SER A N 1
ATOM 762 C CA . SER A 1 100 ? -11.959 9.954 14.113 1.00 84.81 100 SER A CA 1
ATOM 763 C C . SER A 1 100 ? -12.658 10.948 15.040 1.00 84.81 100 SER A C 1
ATOM 765 O O . SER A 1 100 ? -13.607 10.604 15.743 1.00 84.81 100 SER A O 1
ATOM 767 N N . SER A 1 101 ? -12.221 12.207 15.025 1.00 83.56 101 SER A N 1
ATOM 768 C CA . SER A 1 101 ? -12.877 13.292 15.767 1.00 83.56 101 SER A CA 1
ATOM 769 C C . SER A 1 101 ? -14.216 13.719 15.154 1.00 83.56 101 SER A C 1
ATOM 771 O O . SER A 1 101 ? -14.946 14.494 15.766 1.00 83.56 101 SER A O 1
ATOM 773 N N . GLN A 1 102 ? -14.550 13.217 13.959 1.00 81.62 102 GLN A N 1
ATOM 774 C CA . GLN A 1 102 ? -15.765 13.575 13.224 1.00 81.62 102 GLN A CA 1
ATOM 775 C C . GLN A 1 102 ? -17.046 13.069 13.899 1.00 81.62 102 GLN A C 1
ATOM 777 O O . GLN A 1 102 ? -18.055 13.772 13.893 1.00 81.62 102 GLN A O 1
ATOM 782 N N . CYS A 1 103 ? -17.026 11.861 14.474 1.00 82.56 103 CYS A N 1
ATOM 783 C CA . CYS A 1 103 ? -18.172 11.306 15.187 1.00 82.56 103 CYS A CA 1
ATOM 784 C C . CYS A 1 103 ? -17.779 10.165 16.137 1.00 82.56 103 CYS A C 1
ATOM 786 O O . CYS A 1 103 ? -16.725 9.548 15.999 1.00 82.56 103 CYS A O 1
ATOM 788 N N . ILE A 1 104 ? -18.664 9.833 17.084 1.00 78.62 104 ILE A N 1
ATOM 789 C CA . ILE A 1 104 ? -18.430 8.776 18.084 1.00 78.62 104 ILE A CA 1
ATOM 790 C C . ILE A 1 104 ? -18.263 7.396 17.420 1.00 78.62 104 ILE A C 1
ATOM 792 O O . ILE A 1 104 ? -17.511 6.568 17.920 1.00 78.62 104 ILE A O 1
ATOM 796 N N . GLY A 1 105 ? -18.919 7.120 16.295 1.00 85.44 105 GLY A N 1
ATOM 797 C CA . GLY A 1 105 ? -18.821 5.843 15.575 1.00 85.44 105 GLY A CA 1
ATOM 798 C C . GLY A 1 105 ? -17.821 5.825 14.416 1.00 85.44 105 GLY A C 1
ATOM 799 O O . GLY A 1 105 ? -17.785 4.833 13.695 1.00 85.44 105 GLY A O 1
ATOM 800 N N . CYS A 1 106 ? -17.059 6.902 14.211 1.00 89.88 106 CYS A N 1
ATOM 801 C CA . CYS A 1 106 ? -16.244 7.099 13.016 1.00 89.88 106 CYS A CA 1
ATOM 802 C C . CYS A 1 106 ? -14.801 6.659 13.259 1.00 89.88 106 CYS A C 1
ATOM 804 O O . CYS A 1 106 ? -14.181 7.041 14.253 1.00 89.88 106 CYS A O 1
ATOM 806 N N . PHE A 1 107 ? -14.245 5.907 12.318 1.00 92.12 107 PHE A N 1
ATOM 807 C CA . PHE A 1 107 ? -12.858 5.465 12.310 1.00 92.12 107 PHE A CA 1
ATOM 808 C C . PHE A 1 107 ? -12.272 5.738 10.941 1.00 92.12 107 PHE A C 1
ATOM 810 O O . PHE A 1 107 ? -12.886 5.411 9.930 1.00 92.12 107 PHE A O 1
ATOM 817 N N . THR A 1 108 ? -11.079 6.314 10.922 1.00 93.19 108 THR A N 1
ATOM 818 C CA . THR A 1 108 ? -10.417 6.698 9.678 1.00 93.19 108 THR A CA 1
ATOM 819 C C . THR A 1 108 ? -8.999 6.160 9.691 1.00 93.19 108 THR A C 1
ATOM 821 O O . THR A 1 108 ? -8.318 6.154 10.721 1.00 93.19 108 THR A O 1
ATOM 824 N N . SER A 1 109 ? -8.542 5.659 8.551 1.00 94.94 109 SER A N 1
ATOM 825 C CA . SER A 1 109 ? -7.156 5.243 8.354 1.00 94.94 109 SER A CA 1
ATOM 826 C C . SER A 1 109 ? -6.719 5.534 6.930 1.00 94.94 109 SER A C 1
ATOM 828 O O . SER A 1 109 ? -7.457 5.268 5.984 1.00 94.94 109 SER A O 1
ATOM 830 N N . THR A 1 110 ? -5.505 6.056 6.789 1.00 96.00 110 THR A N 1
ATOM 831 C CA . THR A 1 110 ? -4.921 6.404 5.493 1.00 96.00 110 THR A CA 1
ATOM 832 C C . THR A 1 110 ? -3.694 5.540 5.265 1.00 96.00 110 THR A C 1
ATOM 834 O O . THR A 1 110 ? -2.691 5.702 5.953 1.00 96.00 110 THR A O 1
ATOM 837 N N . LEU A 1 111 ? -3.775 4.605 4.320 1.00 97.06 111 LEU A N 1
ATOM 838 C CA . LEU A 1 111 ? -2.689 3.682 4.000 1.00 97.06 111 LEU A CA 1
ATOM 839 C C . LEU A 1 111 ? -1.905 4.195 2.775 1.00 97.06 111 LEU A C 1
ATOM 841 O O . LEU A 1 111 ? -2.511 4.339 1.709 1.00 97.06 111 LEU A O 1
ATOM 845 N N . PRO A 1 112 ? -0.589 4.468 2.878 1.00 97.44 112 PRO A N 1
ATOM 846 C CA . PRO A 1 112 ? 0.204 4.912 1.735 1.00 97.44 112 PRO A CA 1
ATOM 847 C C . PRO A 1 112 ? 0.479 3.746 0.783 1.00 97.44 112 PRO A C 1
ATOM 849 O O . PRO A 1 112 ? 1.052 2.730 1.172 1.00 97.44 112 PRO A O 1
ATOM 852 N N . LEU A 1 113 ? 0.070 3.892 -0.471 1.00 97.69 113 LEU A N 1
ATOM 853 C CA . LEU A 1 113 ? 0.211 2.881 -1.509 1.00 97.69 113 LEU A CA 1
ATOM 854 C C . LEU A 1 113 ? 1.229 3.320 -2.556 1.00 97.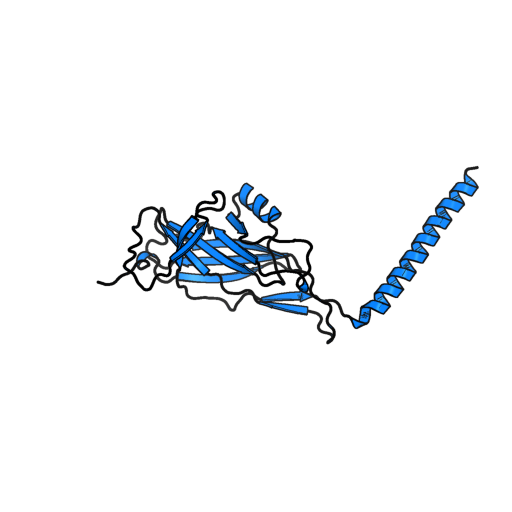69 113 LEU A C 1
ATOM 856 O O . LEU A 1 113 ? 1.229 4.464 -3.008 1.00 97.69 113 LEU A O 1
ATOM 860 N N . HIS A 1 114 ? 2.045 2.374 -3.000 1.00 97.62 114 HIS A N 1
ATOM 861 C CA . HIS A 1 114 ? 3.034 2.555 -4.053 1.00 97.62 114 HIS A CA 1
ATOM 862 C C . HIS A 1 114 ? 2.747 1.584 -5.192 1.00 97.62 114 HIS A C 1
ATOM 864 O O . HIS A 1 114 ? 2.660 0.375 -4.983 1.00 97.62 114 HIS A O 1
ATOM 870 N N . ALA A 1 115 ? 2.586 2.101 -6.404 1.00 97.25 115 ALA A N 1
ATOM 871 C CA . ALA A 1 115 ? 2.485 1.284 -7.602 1.00 97.25 115 ALA A CA 1
ATOM 872 C C . ALA A 1 115 ? 3.837 0.670 -7.955 1.00 97.25 115 ALA A C 1
ATOM 874 O O . ALA A 1 115 ? 4.884 1.307 -7.854 1.00 97.25 115 ALA A O 1
ATOM 875 N N . ARG A 1 116 ? 3.795 -0.561 -8.453 1.00 97.19 116 ARG A N 1
ATOM 876 C CA . ARG A 1 116 ? 4.952 -1.237 -9.029 1.00 97.19 116 ARG A CA 1
ATOM 877 C C . ARG A 1 116 ? 5.020 -1.010 -10.527 1.00 97.19 116 ARG A C 1
ATOM 879 O O . ARG A 1 116 ? 4.005 -0.848 -11.208 1.00 97.19 116 ARG A O 1
ATOM 886 N N . TYR A 1 117 ? 6.231 -1.081 -11.063 1.00 95.81 117 TYR A N 1
ATOM 887 C CA . TYR A 1 117 ? 6.414 -1.157 -12.505 1.00 95.81 117 TYR A CA 1
ATOM 888 C C . TYR A 1 117 ? 5.834 -2.465 -13.041 1.00 95.81 117 TYR A C 1
ATOM 890 O O . TYR A 1 117 ? 6.136 -3.549 -12.540 1.00 95.81 117 TYR A O 1
ATOM 898 N N . HIS A 1 118 ? 5.005 -2.345 -14.071 1.00 96.31 118 HIS A N 1
ATOM 899 C CA . HIS A 1 118 ? 4.433 -3.477 -14.789 1.00 96.31 118 HIS A CA 1
ATOM 900 C C . HIS A 1 118 ? 5.229 -3.749 -16.064 1.00 96.31 118 HIS A C 1
ATOM 902 O O . HIS A 1 118 ? 6.050 -2.933 -16.499 1.00 96.31 118 HIS A O 1
ATOM 908 N N . ARG A 1 119 ? 4.980 -4.909 -16.681 1.00 94.94 119 ARG A N 1
ATOM 909 C CA . ARG A 1 119 ? 5.547 -5.200 -18.000 1.00 94.94 119 ARG A CA 1
ATOM 910 C C . ARG A 1 119 ? 5.112 -4.136 -19.013 1.00 94.94 119 ARG A C 1
ATOM 912 O O . ARG A 1 119 ? 3.987 -3.640 -18.929 1.00 94.94 119 ARG A O 1
ATOM 919 N N . PRO A 1 120 ? 5.980 -3.793 -19.978 1.00 94.69 120 PRO A N 1
ATOM 920 C CA . PRO A 1 120 ? 5.560 -2.956 -21.084 1.00 94.69 120 PRO A CA 1
ATOM 921 C C . PRO A 1 120 ? 4.431 -3.645 -21.859 1.00 94.69 120 PRO A C 1
ATOM 923 O O . PRO A 1 120 ? 4.385 -4.869 -21.972 1.00 94.69 120 PRO A O 1
ATOM 926 N N . SER A 1 121 ? 3.531 -2.841 -22.408 1.00 95.06 121 SER A N 1
ATOM 927 C CA . SER A 1 121 ? 2.463 -3.312 -23.273 1.00 95.06 121 SER A CA 1
ATOM 928 C C . SER A 1 121 ? 3.009 -3.763 -24.633 1.00 95.06 121 SER A C 1
ATOM 930 O O . SER A 1 121 ? 3.817 -3.073 -25.274 1.00 95.06 121 SER A O 1
ATOM 932 N N . THR A 1 122 ? 2.488 -4.902 -25.092 1.00 92.75 122 THR A N 1
ATOM 933 C CA . THR A 1 122 ? 2.601 -5.403 -26.467 1.00 92.75 122 THR A CA 1
ATOM 934 C C . THR A 1 122 ? 1.472 -4.892 -27.369 1.00 92.75 122 THR A C 1
ATOM 936 O O . THR A 1 122 ? 1.704 -4.672 -28.558 1.00 92.75 122 THR A O 1
ATOM 939 N N . GLY A 1 123 ? 0.270 -4.674 -26.816 1.00 88.94 123 GLY A N 1
ATOM 940 C CA . GLY A 1 123 ? -0.956 -4.280 -27.527 1.00 88.94 123 GLY A CA 1
ATOM 941 C C . GLY A 1 123 ? -1.101 -2.778 -27.797 1.00 88.94 123 GLY A C 1
ATOM 942 O O . GLY A 1 123 ? -1.991 -2.357 -28.532 1.00 88.94 123 GLY A O 1
ATOM 943 N N . GLY A 1 124 ? -0.193 -1.957 -27.265 1.00 87.44 124 GLY A N 1
ATOM 944 C CA . GLY A 1 124 ? -0.211 -0.501 -27.397 1.00 87.44 124 GLY A CA 1
ATOM 945 C C . GLY A 1 124 ? -0.946 0.232 -26.273 1.00 87.44 124 GLY A C 1
ATOM 946 O O . GLY A 1 124 ? -0.964 1.466 -26.300 1.00 87.44 124 GLY A O 1
ATOM 947 N N . GLU A 1 125 ? -1.493 -0.487 -25.290 1.00 94.06 125 GLU A N 1
ATOM 948 C CA . GLU A 1 125 ? -2.008 0.078 -24.044 1.00 94.06 125 GLU A CA 1
ATOM 949 C C . GLU A 1 125 ? -0.949 0.963 -23.376 1.00 94.06 125 GLU A C 1
ATOM 951 O O . GLU A 1 125 ? 0.248 0.670 -23.371 1.00 94.06 125 GLU A O 1
ATOM 956 N N . THR A 1 126 ? -1.394 2.088 -22.828 1.00 94.19 126 THR A N 1
ATOM 957 C CA . THR A 1 126 ? -0.520 3.040 -22.133 1.00 94.19 126 THR A CA 1
ATOM 958 C C . THR A 1 126 ? -0.628 2.924 -20.622 1.00 94.19 126 THR A C 1
ATOM 960 O O . THR A 1 126 ? 0.230 3.457 -19.927 1.00 94.19 126 THR A O 1
ATOM 963 N N . HIS A 1 127 ? -1.657 2.234 -20.125 1.00 95.56 127 HIS A N 1
ATOM 964 C CA . HIS A 1 127 ? -1.937 2.048 -18.709 1.00 95.56 127 HIS A CA 1
ATOM 965 C C . HIS A 1 127 ? -2.444 0.632 -18.443 1.00 95.56 127 HIS A C 1
ATOM 967 O O . HIS A 1 127 ? -2.978 -0.028 -19.337 1.00 95.56 127 HIS A O 1
ATOM 973 N N . VAL A 1 128 ? -2.275 0.192 -17.202 1.00 95.56 128 VAL A N 1
ATOM 974 C CA . VAL A 1 128 ? -2.902 -0.998 -16.638 1.00 95.56 128 VAL A CA 1
ATOM 975 C C . VAL A 1 128 ? -3.725 -0.594 -15.419 1.00 95.56 128 VAL A C 1
ATOM 977 O O . VAL A 1 128 ? -3.257 0.165 -14.566 1.00 95.56 128 VAL A O 1
ATOM 980 N N . THR A 1 129 ? -4.945 -1.116 -15.342 1.00 95.31 129 THR A N 1
ATOM 981 C CA . THR A 1 129 ? -5.844 -0.907 -14.208 1.00 95.31 129 THR A CA 1
ATOM 982 C C . THR A 1 129 ? -5.563 -1.942 -13.126 1.00 95.31 129 THR A C 1
ATOM 984 O O . THR A 1 129 ? -5.672 -3.147 -13.361 1.00 95.31 129 THR A O 1
ATOM 987 N N . VAL A 1 130 ? -5.260 -1.479 -11.917 1.00 95.25 130 VAL A N 1
ATOM 988 C CA . VAL A 1 130 ? -5.154 -2.319 -10.722 1.00 95.25 130 VAL A CA 1
ATOM 989 C C . VAL A 1 130 ? -6.342 -2.049 -9.811 1.00 95.25 130 VAL A C 1
ATOM 991 O O . VAL A 1 130 ? -6.536 -0.932 -9.339 1.00 95.25 130 VAL A O 1
ATOM 994 N N . ILE A 1 131 ? -7.140 -3.084 -9.557 1.00 93.81 131 ILE A N 1
ATOM 995 C CA . ILE A 1 131 ? -8.337 -3.004 -8.717 1.00 93.81 131 ILE A CA 1
ATOM 996 C C . ILE A 1 131 ? -7.968 -3.422 -7.293 1.00 93.81 131 ILE A C 1
ATOM 998 O O . ILE A 1 131 ? -7.437 -4.512 -7.076 1.00 93.81 131 ILE A O 1
ATOM 1002 N N . LEU A 1 132 ? -8.264 -2.568 -6.319 1.00 93.75 132 LEU A N 1
ATOM 1003 C CA . LEU A 1 132 ? -8.122 -2.868 -4.901 1.00 93.75 132 LEU A CA 1
ATOM 1004 C C . LEU A 1 132 ? -9.399 -3.529 -4.386 1.00 93.75 132 LEU A C 1
ATOM 1006 O O . LEU A 1 132 ? -10.507 -3.019 -4.567 1.00 93.75 132 LEU A O 1
ATOM 1010 N N . GLY A 1 133 ? -9.223 -4.671 -3.727 1.00 90.69 133 GLY A N 1
ATOM 1011 C CA . GLY A 1 133 ? -10.313 -5.379 -3.075 1.00 90.69 133 GLY A CA 1
ATOM 1012 C C . GLY A 1 133 ? -10.822 -4.655 -1.828 1.00 90.69 133 GLY A C 1
ATOM 1013 O O . GLY A 1 133 ? -10.158 -3.795 -1.240 1.00 90.69 133 GLY A O 1
ATOM 1014 N N . ASN A 1 134 ? -12.009 -5.064 -1.395 1.00 91.06 134 ASN A N 1
ATOM 1015 C CA . ASN A 1 134 ? -12.585 -4.595 -0.144 1.00 91.06 134 ASN A CA 1
ATOM 1016 C C . ASN A 1 134 ? -11.840 -5.221 1.052 1.00 91.06 134 ASN A C 1
ATOM 1018 O O . ASN A 1 134 ? -11.545 -6.420 1.023 1.00 91.06 134 ASN A O 1
ATOM 1022 N N . PRO A 1 135 ? -11.543 -4.455 2.115 1.00 94.00 135 PRO A N 1
ATOM 1023 C CA . PRO A 1 135 ? -10.822 -4.959 3.270 1.00 94.00 135 PRO A CA 1
ATOM 1024 C C . PRO A 1 135 ? -11.733 -5.812 4.152 1.00 94.00 135 PRO A C 1
ATOM 1026 O O . PRO A 1 135 ? -12.950 -5.628 4.196 1.00 94.00 135 PRO A O 1
ATOM 1029 N N . GLN A 1 136 ? -11.149 -6.719 4.924 1.00 93.62 136 GLN A N 1
ATOM 1030 C CA . GLN A 1 136 ? -11.892 -7.413 5.973 1.00 93.62 136 GLN A CA 1
ATOM 1031 C C . GLN A 1 136 ? -11.909 -6.538 7.225 1.00 93.62 136 GLN A C 1
ATOM 1033 O O . GLN A 1 136 ? -10.845 -6.174 7.719 1.00 93.62 136 GLN A O 1
ATOM 1038 N N . LEU A 1 137 ? -13.094 -6.213 7.743 1.00 92.31 137 LEU A N 1
ATOM 1039 C CA . LEU A 1 137 ? -13.239 -5.478 8.997 1.00 92.31 137 LEU A CA 1
ATOM 1040 C C . LEU A 1 137 ? -13.323 -6.457 10.165 1.00 92.31 137 LEU A C 1
ATOM 1042 O O . LEU A 1 137 ? -14.037 -7.461 10.105 1.00 92.31 137 LEU A O 1
ATOM 1046 N N . MET A 1 138 ? -12.599 -6.150 11.234 1.00 91.12 138 MET A N 1
ATOM 1047 C CA . MET A 1 138 ? -12.515 -6.984 12.421 1.00 91.12 138 MET A CA 1
ATOM 1048 C C . MET A 1 138 ? -12.646 -6.148 13.686 1.00 91.12 138 MET A C 1
ATOM 1050 O O . MET A 1 138 ? -12.218 -4.995 13.729 1.00 91.12 138 MET A O 1
ATOM 1054 N N . THR A 1 139 ? -13.184 -6.758 14.738 1.00 87.62 139 THR A N 1
ATOM 1055 C CA . THR A 1 139 ? -13.288 -6.145 16.062 1.00 87.62 139 THR A CA 1
ATOM 1056 C C . THR A 1 139 ? -12.773 -7.072 17.154 1.00 87.62 139 THR A C 1
ATOM 1058 O O . THR A 1 139 ? -12.872 -8.299 17.054 1.00 87.62 139 THR A O 1
ATOM 1061 N N . ARG A 1 140 ? -12.227 -6.480 18.212 1.00 85.44 140 ARG A N 1
ATOM 1062 C CA . ARG A 1 140 ? -11.784 -7.175 19.421 1.00 85.44 140 ARG A CA 1
ATOM 1063 C C . ARG A 1 140 ? -12.083 -6.313 20.637 1.00 85.44 140 ARG A C 1
ATOM 1065 O O . ARG A 1 140 ? -11.659 -5.167 20.681 1.00 85.44 140 ARG A O 1
ATOM 1072 N N . CYS A 1 141 ? -12.724 -6.880 21.653 1.00 79.62 141 CYS A N 1
ATOM 1073 C CA . CYS A 1 141 ? -13.027 -6.196 22.910 1.00 79.62 141 CYS A CA 1
ATOM 1074 C C . CYS A 1 141 ? -12.337 -6.894 24.085 1.00 79.62 141 CYS A C 1
ATOM 1076 O O . CYS A 1 141 ? -12.310 -8.120 24.140 1.00 79.62 141 CYS A O 1
ATOM 1078 N N . GLN A 1 142 ? -11.770 -6.128 25.021 1.00 70.50 142 GLN A N 1
ATOM 1079 C CA . GLN A 1 142 ? -11.075 -6.686 26.193 1.00 70.50 142 GLN A CA 1
ATOM 1080 C C . GLN A 1 142 ? -12.036 -7.172 27.291 1.00 70.50 142 GLN A C 1
ATOM 1082 O O . GLN A 1 142 ? -11.694 -8.068 28.055 1.00 70.50 142 GLN A O 1
ATOM 1087 N N . THR A 1 143 ? -13.225 -6.574 27.383 1.00 57.78 143 THR A N 1
ATOM 1088 C CA . THR A 1 143 ? -14.156 -6.712 28.521 1.00 57.78 143 THR A CA 1
ATOM 1089 C C . THR A 1 143 ? -15.458 -7.430 28.180 1.00 57.78 143 THR A C 1
ATOM 1091 O O . THR A 1 143 ? -16.219 -7.767 29.083 1.00 57.78 143 THR A O 1
ATOM 1094 N N . VAL A 1 144 ? -15.727 -7.681 26.897 1.00 55.28 144 VAL A N 1
ATOM 1095 C CA . VAL A 1 144 ? -16.920 -8.408 26.454 1.00 55.28 144 VAL A CA 1
ATOM 1096 C C . VAL A 1 144 ? -16.519 -9.864 26.234 1.00 55.28 144 VAL A C 1
ATOM 1098 O O . VAL A 1 144 ? -15.667 -10.113 25.377 1.00 55.28 144 VAL A O 1
ATOM 1101 N N . PRO A 1 145 ? -17.090 -10.830 26.979 1.00 50.03 145 PRO A N 1
ATOM 1102 C CA . PRO A 1 145 ? -16.910 -12.237 26.668 1.00 50.03 145 PRO A CA 1
ATOM 1103 C C . PRO A 1 145 ? -17.370 -12.454 25.229 1.00 50.03 145 PRO A C 1
ATOM 1105 O O . PRO A 1 145 ? -18.521 -12.174 24.892 1.00 50.03 145 PRO A O 1
ATOM 1108 N N . VAL A 1 146 ? -16.459 -12.900 24.365 1.00 51.03 146 VAL A N 1
ATOM 1109 C CA . VAL A 1 146 ? -16.853 -13.449 23.072 1.00 51.03 146 VAL A CA 1
ATOM 1110 C C . VAL A 1 146 ? -17.663 -14.687 23.407 1.00 51.03 146 VAL A C 1
ATOM 1112 O O . VAL A 1 146 ? -17.097 -15.689 23.837 1.00 51.03 146 VAL A O 1
ATOM 1115 N N . ASP A 1 147 ? -18.982 -14.590 23.292 1.00 47.81 147 ASP A N 1
ATOM 1116 C CA . ASP A 1 147 ? -19.835 -15.754 23.445 1.00 47.81 147 ASP A CA 1
ATOM 1117 C C . ASP A 1 147 ? -19.559 -16.663 22.241 1.00 47.81 147 ASP A C 1
ATOM 1119 O O . ASP A 1 147 ? -20.009 -16.413 21.119 1.00 47.81 147 ASP A O 1
ATOM 1123 N N . LEU A 1 148 ? -18.702 -17.667 22.454 1.00 49.41 148 LEU A N 1
ATOM 1124 C CA . LEU A 1 148 ? -18.276 -18.651 21.450 1.00 49.41 148 LEU A CA 1
ATOM 1125 C C . LEU A 1 148 ? -19.458 -19.501 20.941 1.00 49.41 148 LEU A C 1
ATOM 1127 O O . LEU A 1 148 ? -19.298 -20.297 20.020 1.00 49.41 148 LEU A O 1
ATOM 1131 N N . GLU A 1 149 ? -20.644 -19.310 21.521 1.00 44.16 149 GLU A N 1
ATOM 1132 C CA . GLU A 1 149 ? -21.914 -19.930 21.158 1.00 44.16 149 GLU A CA 1
ATOM 1133 C C . GLU A 1 149 ? -22.662 -19.181 20.034 1.00 44.16 149 GLU A C 1
ATOM 1135 O O . GLU A 1 149 ? -23.776 -19.569 19.682 1.00 44.16 149 GLU A O 1
ATOM 1140 N N . CYS A 1 150 ? -22.068 -18.140 19.426 1.00 54.41 150 CYS A N 1
ATOM 1141 C CA . CYS A 1 150 ? -22.619 -17.471 18.241 1.00 54.41 150 CYS A CA 1
ATOM 1142 C C . CYS A 1 150 ? -22.037 -18.049 16.927 1.00 54.41 150 CYS A C 1
ATOM 1144 O O . CYS A 1 150 ? -20.935 -17.668 16.522 1.00 54.41 150 CYS A O 1
ATOM 1146 N N . PRO A 1 151 ? -22.776 -18.911 16.199 1.00 50.84 151 PRO A N 1
ATOM 1147 C CA . PRO A 1 151 ? -22.280 -19.602 15.002 1.00 50.84 151 PRO A CA 1
ATOM 1148 C C . PRO A 1 151 ? -22.075 -18.712 13.761 1.00 50.84 151 PRO A C 1
ATOM 1150 O O . PRO A 1 151 ? -21.481 -19.172 12.790 1.00 50.84 151 PRO A O 1
ATOM 1153 N N . GLU A 1 152 ? -22.537 -17.455 13.761 1.00 55.69 152 GLU A N 1
ATOM 1154 C CA . GLU A 1 152 ? -22.410 -16.542 12.606 1.00 55.69 152 GLU A CA 1
ATOM 1155 C C . GLU A 1 152 ? -21.155 -15.653 12.638 1.00 55.69 152 GLU A C 1
ATOM 1157 O O . GLU A 1 152 ? -20.786 -15.066 11.620 1.00 55.69 152 GLU A O 1
ATOM 1162 N N . SER A 1 153 ? -20.468 -15.549 13.779 1.00 61.72 153 SER A N 1
ATOM 1163 C CA . SER A 1 153 ? -19.259 -14.728 13.903 1.00 61.72 153 SER A CA 1
ATOM 1164 C C . SER A 1 153 ? -18.000 -15.563 13.687 1.00 61.72 153 SER A C 1
ATOM 1166 O O . SER A 1 153 ? -17.564 -16.300 14.569 1.00 61.72 153 SER A O 1
ATOM 1168 N N . VAL A 1 154 ? -17.392 -15.426 12.507 1.00 70.56 154 VAL A N 1
ATOM 1169 C CA . VAL A 1 154 ? -16.111 -16.066 12.184 1.00 70.56 154 VAL A CA 1
ATOM 1170 C C . VAL A 1 154 ? -14.997 -15.411 13.001 1.00 70.56 154 VAL A C 1
ATOM 1172 O O . VAL A 1 154 ? -14.762 -14.203 12.900 1.00 70.56 154 VAL A O 1
ATOM 1175 N N . VAL A 1 155 ? -14.306 -16.222 13.803 1.00 76.62 155 VAL A N 1
ATOM 1176 C CA . VAL A 1 155 ? -13.115 -15.815 14.552 1.00 76.62 155 VAL A CA 1
ATOM 1177 C C . VAL A 1 155 ? -11.889 -15.977 13.659 1.00 76.62 155 VAL A C 1
ATOM 1179 O O . VAL A 1 155 ? -11.673 -17.042 13.081 1.00 76.62 155 VAL A O 1
ATOM 1182 N N . LYS A 1 156 ? -11.071 -14.930 13.557 1.00 83.62 156 LYS A N 1
ATOM 1183 C CA . LYS A 1 156 ? -9.794 -14.946 12.838 1.00 83.62 156 LYS A CA 1
ATOM 1184 C C . LYS A 1 156 ? -8.663 -14.574 13.790 1.00 83.62 156 LYS A C 1
ATOM 1186 O O . LYS A 1 156 ? -8.761 -13.600 14.534 1.00 83.62 156 LYS A O 1
ATOM 1191 N N . GLU A 1 157 ? -7.591 -15.353 13.753 1.00 88.12 157 GLU A N 1
ATOM 1192 C CA . GLU A 1 157 ? -6.378 -15.080 14.518 1.00 88.12 157 GLU A CA 1
ATOM 1193 C C . GLU A 1 157 ? -5.529 -14.027 13.789 1.00 88.12 157 GLU A C 1
ATOM 1195 O O . GLU A 1 157 ? -5.267 -14.147 12.590 1.00 88.12 157 GLU A O 1
ATOM 1200 N N . ALA A 1 158 ? -5.136 -12.968 14.496 1.00 90.19 158 ALA A N 1
ATOM 1201 C CA . ALA A 1 158 ? -4.259 -11.918 13.975 1.00 90.19 158 ALA A CA 1
ATOM 1202 C C . ALA A 1 158 ? -3.519 -11.207 15.117 1.00 90.19 158 ALA A C 1
ATOM 1204 O O . ALA A 1 158 ? -3.893 -11.343 16.284 1.00 90.19 158 ALA A O 1
ATOM 1205 N N . ALA A 1 159 ? -2.490 -10.420 14.792 1.00 91.88 159 ALA A N 1
ATOM 1206 C CA . ALA A 1 159 ? -1.718 -9.683 15.790 1.00 91.88 159 ALA A CA 1
ATOM 1207 C C . ALA A 1 159 ? -2.615 -8.781 16.657 1.00 91.88 159 ALA A C 1
ATOM 1209 O O . ALA A 1 159 ? -3.554 -8.145 16.175 1.00 91.88 159 ALA A O 1
ATOM 1210 N N . CYS A 1 160 ? -2.330 -8.735 17.955 1.00 88.44 160 CYS A N 1
ATOM 1211 C CA . CYS A 1 160 ? -3.100 -7.954 18.916 1.00 88.44 160 CYS A CA 1
ATOM 1212 C C . CYS A 1 160 ? -2.899 -6.441 18.746 1.00 88.44 160 CYS A C 1
ATOM 1214 O O . CYS A 1 160 ? -3.837 -5.683 18.992 1.00 88.44 160 CYS A O 1
ATOM 1216 N N . THR A 1 161 ? -1.680 -6.025 18.392 1.00 86.69 161 THR A N 1
ATOM 1217 C CA . THR A 1 161 ? -1.259 -4.633 18.162 1.00 86.69 161 THR A CA 1
ATOM 1218 C C . THR A 1 161 ? -0.176 -4.594 17.080 1.00 86.69 161 THR A C 1
ATOM 1220 O O . THR A 1 161 ? 0.381 -5.631 16.716 1.00 86.69 161 THR A O 1
ATOM 1223 N N . ALA A 1 162 ? 0.175 -3.401 16.590 1.00 84.31 162 ALA A N 1
ATOM 1224 C CA . ALA A 1 162 ? 1.284 -3.220 15.646 1.00 84.31 162 ALA A CA 1
ATOM 1225 C C . ALA A 1 162 ? 2.681 -3.382 16.291 1.00 84.31 162 ALA A C 1
ATOM 1227 O O . ALA A 1 162 ? 3.702 -3.248 15.615 1.00 84.31 162 ALA A O 1
ATOM 1228 N N . GLU A 1 163 ? 2.761 -3.590 17.606 1.00 78.81 163 GLU A N 1
ATOM 1229 C CA . GLU A 1 163 ? 4.006 -3.613 18.391 1.00 78.81 163 GLU A CA 1
ATOM 1230 C C . GLU A 1 163 ? 4.335 -4.997 18.926 1.00 78.81 163 GLU A C 1
ATOM 1232 O O . GLU A 1 163 ? 5.501 -5.387 18.966 1.00 78.81 163 GLU A O 1
ATOM 1237 N N . ASN A 1 164 ? 3.310 -5.734 19.348 1.00 71.44 164 ASN A N 1
ATOM 1238 C CA . ASN A 1 164 ? 3.483 -6.997 20.031 1.00 71.44 164 ASN A CA 1
ATOM 1239 C C . ASN A 1 164 ? 3.098 -8.146 19.101 1.00 71.44 164 ASN A C 1
ATOM 1241 O O . ASN A 1 164 ? 2.014 -8.157 18.521 1.00 71.44 164 ASN A O 1
ATOM 1245 N N . LYS A 1 165 ? 3.975 -9.147 18.988 1.00 70.56 165 LYS A N 1
ATOM 1246 C CA . LYS A 1 165 ? 3.761 -10.329 18.133 1.00 70.56 165 LYS A CA 1
ATOM 1247 C C . LYS A 1 165 ? 2.837 -11.367 18.777 1.00 70.56 165 LYS A C 1
ATOM 1249 O O . LYS A 1 165 ? 2.901 -12.546 18.445 1.00 70.56 165 LYS A O 1
ATOM 1254 N N . THR A 1 166 ? 2.013 -10.951 19.733 1.00 86.75 166 THR A N 1
ATOM 1255 C CA . THR A 1 166 ? 0.999 -11.818 20.317 1.00 86.75 166 THR A CA 1
ATOM 1256 C C . THR A 1 166 ? -0.185 -11.923 19.366 1.00 86.75 166 THR A C 1
ATOM 1258 O O . THR A 1 166 ? -0.632 -10.930 18.788 1.00 86.75 166 THR A O 1
ATOM 1261 N N . SER A 1 167 ? -0.692 -13.140 19.209 1.00 88.56 167 SER A N 1
ATOM 1262 C CA . SER A 1 167 ? -1.922 -13.404 18.474 1.00 88.56 167 SER A CA 1
ATOM 1263 C C . SER A 1 167 ? -3.143 -13.172 19.356 1.00 88.56 167 SER A C 1
ATOM 1265 O O . SER A 1 167 ? -3.155 -13.525 20.536 1.00 88.56 167 SER A O 1
ATOM 1267 N N . CYS A 1 168 ? -4.187 -12.609 18.763 1.00 88.56 168 CYS A N 1
ATOM 1268 C CA . CYS A 1 168 ? -5.485 -12.404 19.376 1.00 88.56 168 CYS A CA 1
ATOM 1269 C C . CYS A 1 168 ? -6.596 -12.938 18.476 1.00 88.56 168 CYS A C 1
ATOM 1271 O O . CYS A 1 168 ? -6.475 -12.959 17.252 1.00 88.56 168 CYS A O 1
ATOM 1273 N N . ASN A 1 169 ? -7.709 -13.303 19.106 1.00 86.81 169 ASN A N 1
ATOM 1274 C CA . ASN A 1 169 ? -8.935 -13.661 18.412 1.00 86.81 169 ASN A CA 1
ATOM 1275 C C . ASN A 1 169 ? -9.715 -12.393 18.061 1.00 86.81 169 ASN A C 1
ATOM 1277 O O . ASN A 1 169 ? -10.063 -11.604 18.943 1.00 86.81 169 ASN A O 1
ATOM 1281 N N . TRP A 1 170 ? -9.985 -12.218 16.773 1.00 87.62 170 TRP A N 1
ATOM 1282 C CA . TRP A 1 170 ? -10.759 -11.112 16.227 1.00 87.62 170 TRP A CA 1
ATOM 1283 C C . TRP A 1 170 ? -12.061 -11.631 15.633 1.00 87.62 170 TRP A C 1
ATOM 1285 O O . TRP A 1 170 ? -12.078 -12.672 14.980 1.00 87.62 170 TRP A O 1
ATOM 1295 N N . LEU A 1 171 ? -13.146 -10.889 15.824 1.00 85.56 171 LEU A N 1
ATOM 1296 C CA . LEU A 1 171 ? -14.440 -11.193 15.222 1.00 85.56 171 LEU A CA 1
ATOM 1297 C C . LEU A 1 171 ? -14.558 -10.466 13.887 1.00 85.56 171 LEU A C 1
ATOM 1299 O O . LEU A 1 171 ? -14.369 -9.250 13.839 1.00 85.56 171 LEU A O 1
ATOM 1303 N N . LEU A 1 172 ? -14.888 -11.191 12.817 1.00 86.31 172 LEU A N 1
ATOM 1304 C CA . LEU A 1 172 ? -15.199 -10.570 11.530 1.00 86.31 172 LEU A CA 1
ATOM 1305 C C . LEU A 1 172 ? -16.521 -9.806 11.609 1.00 86.31 172 LEU A C 1
ATOM 1307 O O . LEU A 1 172 ? -17.519 -10.315 12.118 1.00 86.31 172 LEU A O 1
ATOM 1311 N N . VAL A 1 173 ? -16.513 -8.581 11.090 1.00 86.00 173 VAL A N 1
ATOM 1312 C CA . VAL A 1 173 ? -17.658 -7.672 11.087 1.00 86.00 173 VAL A CA 1
ATOM 1313 C C . VAL A 1 173 ? -18.174 -7.533 9.662 1.00 86.00 173 VAL A C 1
ATOM 1315 O O . VAL A 1 173 ? -17.431 -7.161 8.754 1.00 86.00 173 VAL A O 1
ATOM 1318 N N . ASN A 1 174 ? -19.467 -7.794 9.479 1.00 87.12 174 ASN A N 1
ATOM 1319 C CA . ASN A 1 174 ? -20.147 -7.520 8.220 1.00 87.12 174 ASN A CA 1
ATOM 1320 C C . ASN A 1 174 ? -20.462 -6.026 8.115 1.00 87.12 174 ASN A C 1
ATOM 1322 O O . ASN A 1 174 ? -20.877 -5.396 9.087 1.00 87.12 174 ASN A O 1
ATOM 1326 N N . TYR A 1 175 ? -20.303 -5.463 6.922 1.00 88.75 175 TYR A N 1
ATOM 1327 C CA . TYR A 1 175 ? -20.555 -4.050 6.668 1.00 88.75 175 TYR A CA 1
ATOM 1328 C C . TYR A 1 175 ? -21.183 -3.844 5.289 1.00 88.75 175 TYR A C 1
ATOM 1330 O O . TYR A 1 175 ? -21.065 -4.682 4.393 1.00 88.75 175 TYR A O 1
ATOM 1338 N N . LYS A 1 176 ? -21.857 -2.705 5.116 1.00 90.31 176 LYS A N 1
ATOM 1339 C CA . LYS A 1 176 ? -22.324 -2.230 3.812 1.00 90.31 176 LYS A CA 1
ATOM 1340 C C . LYS A 1 176 ? -21.256 -1.345 3.190 1.00 90.31 176 LYS A C 1
ATOM 1342 O O . LYS A 1 176 ? -20.789 -0.396 3.815 1.00 90.31 176 LYS A O 1
ATOM 1347 N N . HIS A 1 177 ? -20.875 -1.657 1.962 1.00 85.50 177 HIS A N 1
ATOM 1348 C CA . HIS A 1 177 ? -19.919 -0.846 1.221 1.00 85.50 177 HIS A CA 1
ATOM 1349 C C . HIS A 1 177 ? -20.644 0.317 0.534 1.00 85.50 177 HIS A C 1
ATOM 1351 O O . HIS A 1 177 ? -21.742 0.130 0.005 1.00 85.50 177 HIS A O 1
ATOM 1357 N N . VAL A 1 178 ? -20.074 1.519 0.618 1.00 82.81 178 VAL A N 1
ATOM 1358 C CA . VAL A 1 178 ? -20.715 2.769 0.161 1.00 82.81 178 VAL A CA 1
ATOM 1359 C C . VAL A 1 178 ? -20.017 3.366 -1.071 1.00 82.81 178 VAL A C 1
ATOM 1361 O O . VAL A 1 178 ? -20.507 4.344 -1.631 1.00 82.81 178 VAL A O 1
ATOM 1364 N N . SER A 1 179 ? -18.905 2.791 -1.544 1.00 74.94 179 SER A N 1
ATOM 1365 C CA . SER A 1 179 ? -18.224 3.239 -2.767 1.00 74.94 179 SER A CA 1
ATOM 1366 C C . SER A 1 179 ? -18.125 2.146 -3.834 1.00 74.94 179 SER A C 1
ATOM 1368 O O . SER A 1 179 ? -18.160 0.953 -3.560 1.00 74.94 179 SER A O 1
ATOM 1370 N N . GLU A 1 180 ? -17.997 2.540 -5.098 1.00 66.06 180 GLU A N 1
ATOM 1371 C CA . GLU A 1 180 ? -17.474 1.613 -6.103 1.00 66.06 180 GLU A CA 1
ATOM 1372 C C . GLU A 1 180 ? -15.984 1.397 -5.795 1.00 66.06 180 GLU A C 1
ATOM 1374 O O . GLU A 1 180 ? -15.306 2.325 -5.348 1.00 66.06 180 GLU A O 1
ATOM 1379 N N . GLY A 1 181 ? -15.500 0.157 -5.916 1.00 67.81 181 GLY A N 1
ATOM 1380 C CA . GLY A 1 181 ? -14.157 -0.244 -5.484 1.00 67.81 181 GLY A CA 1
ATOM 1381 C C . GLY A 1 181 ? -13.036 0.691 -5.962 1.00 67.81 181 GLY A C 1
ATOM 1382 O O . GLY A 1 181 ? -13.142 1.376 -6.977 1.00 67.81 181 GLY A O 1
ATOM 1383 N N . ALA A 1 182 ? -11.931 0.720 -5.220 1.00 85.25 182 ALA A N 1
ATOM 1384 C CA . ALA A 1 182 ? -10.815 1.608 -5.517 1.00 85.25 182 ALA A CA 1
ATOM 1385 C C . ALA A 1 182 ? -9.948 1.042 -6.657 1.00 85.25 182 ALA A C 1
ATOM 1387 O O . ALA A 1 182 ? -9.337 -0.011 -6.499 1.00 85.25 182 ALA A O 1
ATOM 1388 N N . ALA A 1 183 ? -9.868 1.738 -7.793 1.00 91.44 183 ALA A N 1
ATOM 1389 C CA . ALA A 1 183 ? -9.032 1.349 -8.931 1.00 91.44 183 ALA A CA 1
ATOM 1390 C C . ALA A 1 183 ? -7.920 2.374 -9.193 1.00 91.44 183 ALA A C 1
ATOM 1392 O O . ALA A 1 183 ? -8.132 3.583 -9.087 1.00 91.44 183 ALA A O 1
ATOM 1393 N N . MET A 1 184 ? -6.733 1.881 -9.540 1.00 92.00 184 MET A N 1
ATOM 1394 C CA . MET A 1 184 ? -5.548 2.678 -9.835 1.00 92.00 184 MET A CA 1
ATOM 1395 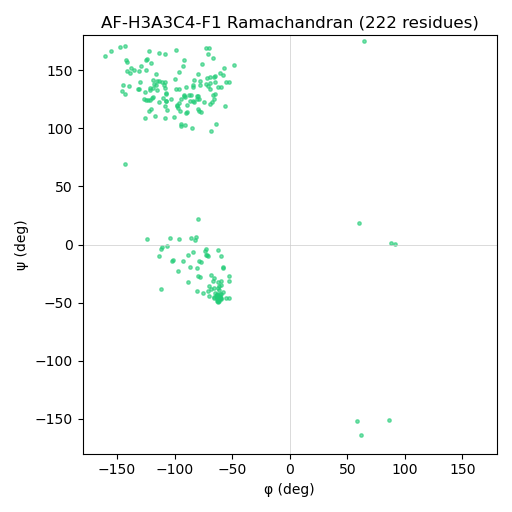C C . MET A 1 184 ? -5.089 2.441 -11.274 1.00 92.00 184 MET A C 1
ATOM 1397 O O . MET A 1 184 ? -4.829 1.306 -11.663 1.00 92.00 184 MET A O 1
ATOM 1401 N N . GLU A 1 185 ? -4.927 3.520 -12.037 1.00 94.06 185 GLU A N 1
ATOM 1402 C CA . GLU A 1 185 ? -4.317 3.486 -13.369 1.00 94.06 185 GLU A CA 1
ATOM 1403 C C . GLU A 1 185 ? -2.803 3.680 -13.260 1.00 94.06 185 GLU A C 1
ATOM 1405 O O . GLU A 1 185 ? -2.329 4.712 -12.770 1.00 94.06 185 GLU A O 1
ATOM 1410 N N . ILE A 1 186 ? -2.040 2.689 -13.721 1.00 95.12 186 ILE A N 1
ATOM 1411 C CA . ILE A 1 186 ? -0.575 2.690 -13.672 1.00 95.12 186 ILE A CA 1
ATOM 1412 C C . ILE A 1 186 ? -0.045 2.753 -15.105 1.00 95.12 186 ILE A C 1
ATOM 1414 O O . ILE A 1 186 ? -0.373 1.877 -15.906 1.00 95.12 186 ILE A O 1
ATOM 1418 N N . PRO A 1 187 ? 0.769 3.758 -15.469 1.00 94.88 187 PRO A N 1
ATOM 1419 C CA . PRO A 1 187 ? 1.286 3.864 -16.824 1.00 94.88 187 PRO A CA 1
ATOM 1420 C C . PRO A 1 187 ? 2.300 2.752 -17.116 1.00 94.88 187 PRO A C 1
ATOM 1422 O O . PRO A 1 187 ? 3.112 2.381 -16.265 1.00 94.88 187 PRO A O 1
ATOM 1425 N N . VAL A 1 188 ? 2.288 2.262 -18.354 1.00 95.31 188 VAL A N 1
ATOM 1426 C CA . VAL A 1 188 ? 3.196 1.217 -18.841 1.00 95.31 188 VAL A CA 1
ATOM 1427 C C . VAL A 1 188 ? 3.948 1.663 -20.090 1.00 95.31 188 VAL A C 1
ATOM 1429 O O . VAL A 1 188 ? 3.474 2.467 -20.896 1.00 95.31 188 VAL A O 1
ATOM 1432 N N . GLY A 1 189 ? 5.164 1.138 -20.251 1.00 92.75 189 GLY A N 1
ATOM 1433 C CA . GLY A 1 189 ? 5.958 1.342 -21.460 1.00 92.75 189 GLY A CA 1
ATOM 1434 C C . GLY A 1 189 ? 5.374 0.601 -22.665 1.00 92.75 189 GLY A C 1
ATOM 1435 O O . GLY A 1 189 ? 4.511 -0.256 -22.523 1.00 92.75 189 GLY A O 1
ATOM 1436 N N . GLN A 1 190 ? 5.887 0.890 -23.861 1.00 93.69 190 GLN A N 1
ATOM 1437 C CA . GLN A 1 190 ? 5.554 0.139 -25.077 1.00 93.69 190 GLN A CA 1
ATOM 1438 C C . GLN A 1 190 ? 6.742 -0.716 -25.499 1.00 93.69 190 GLN A C 1
ATOM 1440 O O . GLN A 1 190 ? 7.813 -0.175 -25.786 1.00 93.69 190 GLN A O 1
ATOM 1445 N N . GLU A 1 191 ? 6.543 -2.026 -25.619 1.00 93.38 191 GLU A N 1
ATOM 1446 C CA . GLU A 1 191 ? 7.629 -2.962 -25.929 1.00 93.38 191 GLU A CA 1
ATOM 1447 C C . GLU A 1 191 ? 8.269 -2.658 -27.293 1.00 93.38 191 GLU A C 1
ATOM 1449 O O . GLU A 1 191 ? 9.490 -2.604 -27.429 1.00 93.38 191 GLU A O 1
ATOM 1454 N N . ARG A 1 192 ? 7.455 -2.286 -28.290 1.00 91.44 192 ARG A N 1
ATOM 1455 C CA . ARG A 1 192 ? 7.930 -1.890 -29.631 1.00 91.44 192 ARG A CA 1
ATOM 1456 C C . ARG A 1 192 ? 8.915 -0.713 -29.644 1.00 91.44 192 ARG A C 1
ATOM 1458 O O . ARG A 1 192 ? 9.612 -0.517 -30.635 1.00 91.44 192 ARG A O 1
ATOM 1465 N N . ARG A 1 193 ? 8.955 0.112 -28.590 1.00 90.25 193 ARG A N 1
ATOM 1466 C CA . ARG A 1 193 ? 9.848 1.281 -28.514 1.00 90.25 193 ARG A CA 1
ATOM 1467 C C . ARG A 1 193 ? 11.219 0.948 -27.934 1.00 90.25 193 ARG A C 1
ATOM 1469 O O . ARG A 1 193 ? 12.100 1.798 -28.018 1.00 90.25 193 ARG A O 1
ATOM 1476 N N . VAL A 1 194 ? 11.425 -0.258 -27.402 1.00 91.38 194 VAL A N 1
ATOM 1477 C CA . VAL A 1 194 ? 12.671 -0.644 -26.719 1.00 91.38 194 VAL A CA 1
ATOM 1478 C C . VAL A 1 194 ? 13.896 -0.432 -27.611 1.00 91.38 194 VAL A C 1
ATOM 1480 O O . VAL A 1 194 ? 14.850 0.201 -27.173 1.00 91.38 194 VAL A O 1
ATOM 1483 N N . VAL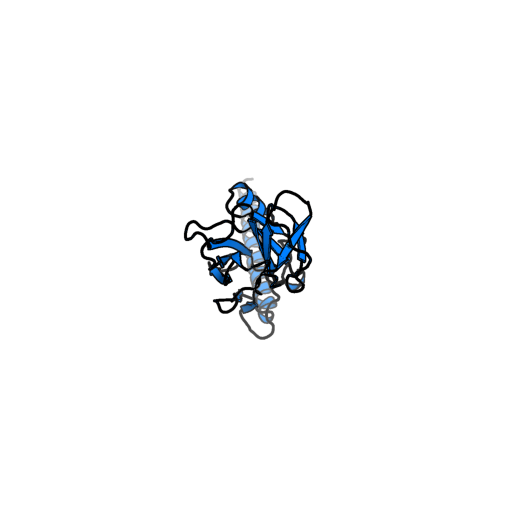 A 1 195 ? 13.855 -0.860 -28.878 1.00 93.88 195 VAL A N 1
ATOM 1484 C CA . VAL A 1 195 ? 14.992 -0.708 -29.811 1.00 93.88 195 VAL A CA 1
ATOM 1485 C C . VAL A 1 195 ? 15.306 0.763 -30.089 1.00 93.88 195 VAL A C 1
ATOM 1487 O O . VAL A 1 195 ? 16.467 1.163 -30.060 1.00 93.88 195 VAL A O 1
ATOM 1490 N N . VAL A 1 196 ? 14.277 1.580 -30.331 1.00 95.12 196 VAL A N 1
ATOM 1491 C CA . VAL A 1 196 ? 14.439 3.012 -30.631 1.00 95.12 196 VAL A CA 1
ATOM 1492 C C . VAL A 1 196 ? 15.001 3.755 -29.422 1.00 95.12 196 VAL A C 1
ATOM 1494 O O . VAL A 1 196 ? 15.943 4.532 -29.565 1.00 95.12 196 VAL A O 1
ATOM 1497 N N . VAL A 1 197 ? 14.450 3.492 -28.233 1.00 94.06 197 VAL A N 1
ATOM 1498 C CA . VAL A 1 197 ? 14.920 4.092 -26.980 1.00 94.06 197 VAL A CA 1
ATOM 1499 C C . VAL A 1 197 ? 16.362 3.671 -26.709 1.00 94.06 197 VAL A C 1
ATOM 1501 O O . VAL A 1 197 ? 17.203 4.535 -26.495 1.00 94.06 197 VAL A O 1
ATOM 1504 N N . ALA A 1 198 ? 16.682 2.378 -26.813 1.00 95.44 198 ALA A N 1
ATOM 1505 C CA . ALA A 1 198 ? 18.033 1.873 -26.584 1.00 95.44 198 ALA A CA 1
ATOM 1506 C C . ALA A 1 198 ? 19.061 2.480 -27.554 1.00 95.44 198 ALA A C 1
ATOM 1508 O O . ALA A 1 198 ? 20.119 2.934 -27.119 1.00 95.44 198 ALA A O 1
ATOM 1509 N N . ALA A 1 199 ? 18.746 2.537 -28.852 1.00 97.44 199 ALA A N 1
ATOM 1510 C CA . ALA A 1 199 ? 19.628 3.130 -29.854 1.00 97.44 199 ALA A CA 1
ATOM 1511 C C . ALA A 1 199 ? 19.855 4.629 -29.601 1.00 97.44 199 ALA A C 1
ATOM 1513 O O . ALA A 1 199 ? 20.991 5.100 -29.659 1.00 97.44 199 ALA A O 1
ATOM 1514 N N . GLY A 1 200 ? 18.790 5.370 -29.276 1.00 97.69 200 GLY A N 1
ATOM 1515 C CA . GLY A 1 200 ? 18.874 6.790 -28.938 1.00 97.69 200 GLY A CA 1
ATOM 1516 C C . GLY A 1 200 ? 19.710 7.043 -27.684 1.00 97.69 200 GLY A C 1
ATOM 1517 O O . GLY A 1 200 ? 20.613 7.877 -27.712 1.00 97.69 200 GLY A O 1
ATOM 1518 N N . THR A 1 201 ? 19.466 6.289 -26.607 1.00 96.81 201 THR A N 1
ATOM 1519 C CA . THR A 1 201 ? 20.248 6.384 -25.368 1.00 96.81 201 THR A CA 1
ATOM 1520 C C . THR A 1 201 ? 21.719 6.077 -25.627 1.00 96.81 201 THR A C 1
ATOM 1522 O O . THR A 1 201 ? 22.568 6.871 -25.241 1.00 96.81 201 THR A O 1
ATOM 1525 N N . LEU A 1 202 ? 22.038 4.998 -26.351 1.00 97.94 202 LEU A N 1
ATOM 1526 C CA . LEU A 1 202 ? 23.421 4.639 -26.676 1.00 97.94 202 LEU A CA 1
ATOM 1527 C C . LEU A 1 202 ? 24.127 5.730 -27.496 1.00 97.94 202 LEU A C 1
ATOM 1529 O O . LEU A 1 202 ? 25.279 6.072 -27.219 1.00 97.94 202 LEU A O 1
ATOM 1533 N N . LEU A 1 203 ? 23.443 6.303 -28.487 1.00 98.25 203 LEU A N 1
ATOM 1534 C CA . LEU A 1 203 ? 23.989 7.383 -29.306 1.00 98.25 203 LEU A CA 1
ATOM 1535 C C . LEU A 1 203 ? 24.290 8.618 -28.451 1.00 98.25 203 LEU A C 1
ATOM 1537 O O . LEU A 1 203 ? 25.394 9.152 -28.505 1.00 98.25 203 LEU A O 1
ATOM 1541 N N . VAL A 1 204 ? 23.339 9.053 -27.623 1.00 98.00 204 VAL A N 1
ATOM 1542 C CA . VAL A 1 204 ? 23.533 10.221 -26.753 1.00 98.00 204 VAL A CA 1
ATOM 1543 C C . VAL A 1 204 ? 24.653 9.961 -25.749 1.00 98.00 204 VAL A C 1
ATOM 1545 O O . VAL A 1 204 ? 25.544 10.794 -25.601 1.00 98.00 204 VAL A O 1
ATOM 1548 N N . THR A 1 205 ? 24.670 8.789 -25.111 1.00 97.81 205 THR A N 1
ATOM 1549 C CA . THR A 1 205 ? 25.721 8.414 -24.160 1.00 97.81 205 THR A CA 1
ATOM 1550 C C . THR A 1 205 ? 27.098 8.408 -24.816 1.00 97.81 205 THR A C 1
ATOM 1552 O O . THR A 1 205 ? 28.024 8.994 -24.264 1.00 97.81 205 THR A O 1
ATOM 1555 N N . THR A 1 206 ? 27.252 7.819 -26.005 1.00 98.00 206 THR A N 1
ATOM 1556 C CA . THR A 1 206 ? 28.553 7.785 -26.696 1.00 98.00 206 THR A CA 1
ATOM 1557 C C . THR A 1 206 ? 29.033 9.180 -27.094 1.00 98.00 206 THR A C 1
ATOM 1559 O O . THR A 1 206 ? 30.203 9.499 -26.873 1.00 98.00 206 THR A O 1
ATOM 1562 N N . LEU A 1 207 ? 28.142 10.046 -27.590 1.00 97.94 207 LEU A N 1
ATOM 1563 C CA . LEU A 1 207 ? 28.467 11.447 -27.877 1.00 97.94 207 LEU A CA 1
ATOM 1564 C C . LEU A 1 207 ? 28.888 12.206 -26.613 1.00 97.94 207 LEU A C 1
ATOM 1566 O O . LEU A 1 207 ? 29.931 12.861 -26.613 1.00 97.94 207 LEU A O 1
ATOM 1570 N N . CYS A 1 208 ? 28.125 12.094 -25.523 1.00 97.69 208 CYS A N 1
ATOM 1571 C CA . CYS A 1 208 ? 28.447 12.742 -24.251 1.00 97.69 208 CYS A CA 1
ATOM 1572 C C . CYS A 1 208 ? 29.794 12.263 -23.697 1.00 97.69 208 CYS A C 1
ATOM 1574 O O . CYS A 1 208 ? 30.628 13.086 -23.322 1.00 97.69 208 CYS A O 1
ATOM 1576 N N . CYS A 1 209 ? 30.042 10.951 -23.696 1.00 97.25 209 CYS A N 1
ATOM 1577 C CA . CYS A 1 209 ? 31.324 10.391 -23.280 1.00 97.25 209 CYS A CA 1
ATOM 1578 C C . CYS A 1 209 ? 32.476 10.910 -24.152 1.00 97.25 209 CYS A C 1
ATOM 1580 O O . CYS A 1 209 ? 33.514 11.298 -23.619 1.00 97.25 209 CYS A O 1
ATOM 1582 N N . GLY A 1 210 ? 32.290 10.981 -25.473 1.00 97.19 210 GLY A N 1
ATOM 1583 C CA . GLY A 1 210 ? 33.286 11.523 -26.398 1.00 97.19 210 GLY A CA 1
ATOM 1584 C C . GLY A 1 210 ? 33.625 12.991 -26.124 1.00 97.19 210 GLY A C 1
ATOM 1585 O O . GLY A 1 210 ? 34.801 13.349 -26.082 1.00 97.19 210 GLY A O 1
ATOM 1586 N N . LEU A 1 211 ? 32.616 13.832 -25.873 1.00 96.69 211 LEU A N 1
ATOM 1587 C CA . LEU A 1 211 ? 32.813 15.246 -25.532 1.00 96.69 211 LEU A CA 1
ATOM 1588 C C . LEU A 1 211 ? 33.569 15.422 -24.209 1.00 96.69 211 LEU A C 1
ATOM 1590 O O . LEU A 1 211 ? 34.493 16.233 -24.136 1.00 96.69 211 LEU A O 1
ATOM 1594 N N . VAL A 1 212 ? 33.214 14.645 -23.180 1.00 96.81 212 VAL A N 1
ATOM 1595 C CA . VAL A 1 212 ? 33.899 14.676 -21.878 1.00 96.81 212 VAL A CA 1
ATOM 1596 C C . VAL A 1 212 ? 35.359 14.248 -22.023 1.00 96.81 212 VAL A C 1
ATOM 1598 O O . VAL A 1 212 ? 36.250 14.949 -21.545 1.00 96.81 212 VAL A O 1
ATOM 1601 N N . LEU A 1 213 ? 35.628 13.146 -22.729 1.00 95.75 213 LEU A N 1
ATOM 1602 C CA . LEU A 1 213 ? 36.995 12.687 -22.980 1.00 95.75 213 LEU A CA 1
ATOM 1603 C C . LEU A 1 213 ? 37.798 13.730 -23.763 1.00 95.75 213 LEU A C 1
ATOM 1605 O O . LEU A 1 213 ? 38.915 14.061 -23.372 1.00 95.75 213 LEU A O 1
ATOM 1609 N N . GLY A 1 214 ? 37.220 14.299 -24.822 1.00 93.94 214 GLY A N 1
ATOM 1610 C CA . GLY A 1 214 ? 37.860 15.353 -25.608 1.00 93.94 214 GLY A CA 1
ATOM 1611 C C . GLY A 1 214 ? 38.226 16.578 -24.768 1.00 93.94 214 GLY A C 1
ATOM 1612 O O . GLY A 1 214 ? 39.325 17.114 -24.907 1.00 93.94 214 GLY A O 1
ATOM 1613 N N . ALA A 1 215 ? 37.352 16.987 -23.846 1.00 93.62 215 ALA A N 1
ATOM 1614 C CA . ALA A 1 215 ? 37.636 18.082 -22.926 1.00 93.62 215 ALA A CA 1
ATOM 1615 C C . ALA A 1 215 ? 38.784 17.744 -21.959 1.00 93.62 215 ALA A C 1
ATOM 1617 O O . ALA A 1 215 ? 39.693 18.556 -21.795 1.00 93.62 215 ALA A O 1
ATOM 1618 N N . VAL A 1 216 ? 38.788 16.547 -21.362 1.00 93.56 216 VAL A N 1
ATOM 1619 C CA . VAL A 1 216 ? 39.846 16.111 -20.431 1.00 93.56 216 VAL A CA 1
ATOM 1620 C C . VAL A 1 216 ? 41.204 16.032 -21.130 1.00 93.56 216 VAL A C 1
ATOM 1622 O O . VAL A 1 216 ? 42.180 16.602 -20.641 1.00 93.56 216 VAL A O 1
ATOM 1625 N N . PHE A 1 217 ? 41.275 15.396 -22.303 1.00 90.25 217 PHE A N 1
ATOM 1626 C CA . PHE A 1 217 ? 42.522 15.311 -23.067 1.00 90.25 217 PHE A CA 1
ATOM 1627 C C . PHE A 1 217 ? 42.982 16.681 -23.578 1.00 90.25 217 PHE A C 1
ATOM 1629 O O . PHE A 1 217 ? 44.175 16.979 -23.541 1.00 90.25 217 PHE A O 1
ATOM 1636 N N . GLY A 1 218 ? 42.053 17.550 -23.986 1.00 82.88 218 GLY A N 1
ATOM 1637 C CA . GLY A 1 218 ? 42.367 18.916 -24.405 1.00 82.88 218 GLY A CA 1
ATOM 1638 C C . GLY A 1 218 ? 42.891 19.809 -23.272 1.00 82.88 218 GLY A C 1
ATOM 1639 O O . GLY A 1 218 ? 43.717 20.684 -23.525 1.00 82.88 218 GLY A O 1
ATOM 1640 N N . GLN A 1 219 ? 42.454 19.593 -22.026 1.00 74.56 219 GLN A N 1
ATOM 1641 C CA . GLN A 1 219 ? 42.996 20.279 -20.844 1.00 74.56 219 GLN A CA 1
ATOM 1642 C C . GLN A 1 219 ? 44.372 19.727 -20.452 1.00 74.56 219 GLN A C 1
ATOM 1644 O O . GLN A 1 219 ? 45.286 20.506 -20.189 1.00 74.56 219 GLN A O 1
ATOM 1649 N N . ALA A 1 220 ? 44.557 18.402 -20.497 1.00 69.81 220 ALA A N 1
ATOM 1650 C CA . ALA A 1 220 ? 45.848 17.765 -20.233 1.00 69.81 220 ALA A CA 1
ATOM 1651 C C . ALA A 1 220 ? 46.944 18.226 -21.212 1.00 69.81 220 ALA A C 1
ATOM 1653 O O . ALA A 1 220 ? 48.088 18.402 -20.813 1.00 69.81 220 ALA A O 1
ATOM 1654 N N . GLN A 1 221 ? 46.590 18.486 -22.475 1.00 64.69 221 GLN A N 1
ATOM 1655 C CA . GLN A 1 221 ? 47.520 19.013 -23.482 1.00 64.69 221 GLN A CA 1
ATOM 1656 C C . GLN A 1 221 ? 47.828 20.514 -23.350 1.00 64.69 221 GLN A C 1
ATOM 1658 O O . GLN A 1 221 ? 48.766 20.987 -23.981 1.00 64.69 221 GLN A O 1
ATOM 1663 N N . ARG A 1 222 ? 47.044 21.281 -22.580 1.00 63.00 222 ARG A N 1
ATOM 1664 C CA . ARG A 1 222 ? 47.241 22.733 -22.385 1.00 63.00 222 ARG A CA 1
ATOM 1665 C C . ARG A 1 222 ? 47.907 23.090 -21.053 1.00 63.00 222 ARG A C 1
ATOM 1667 O O . ARG A 1 222 ? 48.291 24.241 -20.875 1.00 63.00 222 ARG A O 1
ATOM 1674 N N . GLY A 1 223 ? 47.991 22.140 -20.122 1.00 56.88 223 GLY A N 1
ATOM 1675 C CA . GLY A 1 223 ? 48.558 22.323 -18.781 1.00 56.88 223 GLY A CA 1
ATOM 1676 C C . GLY A 1 223 ? 49.959 21.735 -18.571 1.00 56.88 223 GLY A C 1
ATOM 1677 O O . GLY A 1 223 ? 50.424 21.746 -17.433 1.00 56.88 223 GLY A O 1
ATOM 1678 N N . GLY A 1 224 ? 50.604 21.206 -19.617 1.00 48.31 224 GLY A N 1
ATOM 1679 C CA . GLY A 1 224 ? 52.008 20.769 -19.625 1.00 48.31 224 GLY A CA 1
ATOM 1680 C C . GLY A 1 224 ? 52.817 21.580 -20.622 1.00 48.31 224 GLY A C 1
ATOM 1681 O O . GLY A 1 224 ? 53.996 21.855 -20.315 1.00 48.31 224 GLY A O 1
#

Mean pr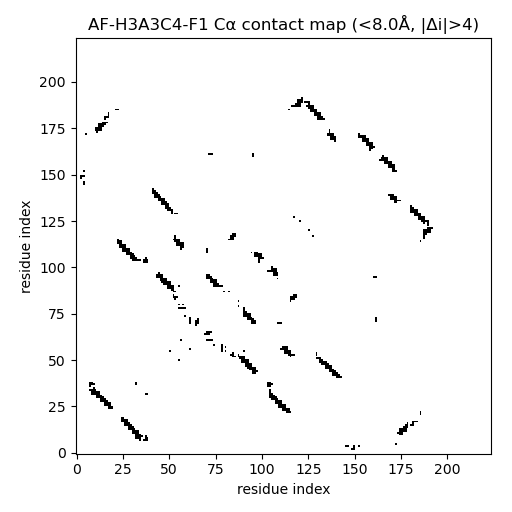edicted aligned error: 8.23 Å

pLDDT: mean 86.25, std 14.56, range [33.56, 98.25]

Nearest PDB structures (foldseek):
  1bv8-assembly1_A  TM=4.884E-01  e=2.043E-03  Homo sapiens
  6qfs-assembly7_G  TM=5.033E-01  e=2.393E-03  Cellulomonas fimi
  1exh-assembly1_A  TM=4.703E-01  e=2.430E-02  Cellulomonas fimi
  5awu-assembly1_A  TM=3.310E-01  e=2.305E-02  Homo sapiens
  2hvb-assembly1_C  TM=5.031E-01  e=9.211E-01  Pyrococcus horikoshii OT3

InterPro domains:
  IPR013233 Glycosylphosphatidylinositol-mannosyltransferase I, PIG-X/PBN1 [PF08320] (20-216)
  IPR013233 Glycosylphosphatidylinositol-mannosyltransferase I, PIG-X/PBN1 [SM00780] (19-219)
  IPR040039 Phosphatidylinositol-glycan biosynthesis class X protein [PTHR28650] (7-217)

Sequence (224 aa):
ISCSSQQWLGPVTLKQQLLKDGFHRELLIDVEAGGAAGVPEGCSLALVVHLPKGVYVDPYQLAMLKESNELEALVLNEVDVEAPEYFSSEVSVLVFTKRSSQCIGCFTSTLPLHARYHRPSTGGETHVTVILGNPQLMTRCQTVPVDLECPESVVKEAACTAENKTSCNWLLVNYKHVSEGAAMEIPVGQERRVVVVAAGTLLVTTLCCGLVLGAVFGQAQRGG

Radius of gyration: 24.94 Å; Cα contacts (8 Å, |Δi|>4): 419; chains: 1; bounding box: 84×43×59 Å

Organism: Latimeria chalumnae (NCBI:txid7897)

Secondary structure (DSSP, 8-state):
----TTTTT-SEEEEEEEESSSSEEEEEEEEEE-STT-SPTTEEEEEEEEEPTTEE--HHHHHHHHHTTS-EEEESS---SS--GGG---EEEEEEEEEPTT-TTEEEEEEEEEEPPPPPBSS--SEEEEEPPPPEEEEEESSS---TT-TT--EEEEESSSS---EEEEEEE--EE-SPPPEEEEE--BGGGHHHHHHHHHHHHHHHHHHHHHHHHHHHTT--

Foldseek 3Di:
DDDPPPPQQAAKEKEWDWDDDAQKIKIKIKIFRPGPQADDPQKWKKWKWKFALQKDADPVVQVVCVVVVNWWKDKPDDDDPQDASVPGHIIIMITTWDADPPDSNMTIHMTIMGGGADAADAPPDFWDKGWTDDIWMWMDGPPDPPPPPDPVWDWDWDAPGSPDNDIDTITTDDHHYDDDTYMDIHTHHHPVCVVVVVVVVVVVVVVVVVVVVCVVVVVVVVPD